Protein AF-A0A3S0EVR6-F1 (afdb_monomer)

Radius of gyration: 35.53 Å; Cα contacts (8 Å, |Δi|>4): 266; chains: 1; bounding box: 86×73×112 Å

Secondary structure (DSSP, 8-state):
-----HHHHHHHTT--TT--HHHHHHHHHHHHHHS-GGGGTT-HHHHHHHHHHHHHHHHHHHHHHHHHHH-TTPPPS---------------------------------------------------------------------PPP------TT-S---HHHHHHHHHHHHHSSSS---HHHHHHHHHHHHHHHHHHHHHHHHH-TTS-S---HHHHHHHHHHHHHHHHHHHHHHHHHHHHHHHHT-----EESS-HHHHHHHHHHHHHHT--TTEEEEEEEETTEEEEEEEEEEEEETTEEEEEEEEEEEEEEEETTEEEEEEEEEE-S----HHHHHHHHHHHHHHHHHHHHHH-

Sequence (360 aa):
MANMDFEACYRALELPFGAGLKEVNERWRKLSRIHHPDRHARNPKNYQIALEKQKQLNNARDILKKWFETNPHATPPGSTSGSQQTQNKSANANTSNNNANKSQSNNTNSQTKQGTQSKQQSHASQNQRQTNSQAKSSTSSQGASAKPPNTGWFTASELKLTPMQDLVEKIDKHCCSGTDPSFLGMILAFAAIFGPLFVISGTLGSVFPELPGHYPDWLMMTMLGASGWCTCYIFRWFFAEAELIKLQQKEMYFRSGRSLGDTVDLAKSIIEKHTVPNGSWRFVAAGGATEATLHFEEEVFPEVKRSRCLKIRFEARPGAYAVVFAMEVKATSPINSFSCKRVAEKVVTDLKKELQEIAA

Solvent-accessible surface area (backbone atoms only — not comparable to full-atom values): 22640 Å² total; per-residue (Å²): 127,83,83,74,62,59,63,60,28,27,55,70,54,75,45,65,81,73,66,50,75,69,54,53,52,52,41,46,54,56,51,45,68,71,33,36,39,79,85,25,68,91,39,70,70,56,21,53,54,19,46,55,49,41,51,53,46,51,51,29,48,52,55,52,51,54,49,45,72,77,34,82,81,61,74,68,92,76,73,89,66,83,75,79,79,76,85,75,87,80,84,90,78,90,85,81,90,79,91,75,92,82,88,84,77,90,89,87,86,82,88,81,91,79,89,84,90,83,87,89,86,91,83,91,83,91,81,87,80,89,83,87,78,88,78,89,82,91,80,88,81,83,89,82,93,78,88,82,81,92,73,93,67,89,70,85,84,74,67,81,67,52,75,65,55,55,49,49,52,52,51,52,58,53,66,68,64,80,51,79,77,49,71,64,56,54,52,50,53,46,45,65,67,47,40,60,55,53,48,50,56,52,49,52,58,66,74,47,74,80,60,72,97,66,76,51,71,64,55,58,52,45,52,54,49,48,46,52,53,48,49,51,50,50,49,54,48,53,52,46,44,56,59,42,52,60,50,43,69,46,70,45,78,45,58,33,90,64,55,72,65,60,52,51,52,52,47,47,54,54,48,58,75,62,54,51,96,60,44,47,78,44,77,46,80,55,95,77,25,42,32,39,36,37,42,29,60,45,72,83,43,104,85,41,74,42,79,42,45,44,33,41,36,40,35,63,46,95,49,101,83,29,44,34,40,42,39,42,44,47,62,85,46,92,63,80,46,69,61,60,52,52,46,51,52,49,45,52,51,52,51,50,50,55,52,48,66,66,51,107

Structure (mmCIF, N/CA/C/O backbone):
data_AF-A0A3S0EVR6-F1
#
_entry.id   AF-A0A3S0EVR6-F1
#
loop_
_atom_site.group_PDB
_atom_site.id
_atom_site.type_symbol
_atom_site.label_atom_id
_atom_site.label_alt_id
_atom_site.label_comp_id
_atom_site.label_asym_id
_atom_site.label_entity_id
_atom_site.label_seq_id
_atom_site.pdbx_PDB_ins_code
_atom_site.Cartn_x
_atom_site.Cartn_y
_atom_site.Cartn_z
_atom_site.occupancy
_atom_site.B_iso_or_equiv
_atom_site.auth_seq_id
_atom_site.auth_comp_id
_atom_site.auth_asym_id
_atom_site.auth_atom_id
_atom_site.pdbx_PDB_model_num
ATOM 1 N N . MET A 1 1 ? 24.752 11.633 -32.355 1.00 48.38 1 MET A N 1
ATOM 2 C CA . MET A 1 1 ? 23.822 11.063 -31.355 1.00 48.38 1 MET A CA 1
ATOM 3 C C . MET A 1 1 ? 22.818 10.239 -32.133 1.00 48.38 1 MET A C 1
ATOM 5 O O . MET A 1 1 ? 22.284 10.774 -33.093 1.00 48.38 1 MET A O 1
ATOM 9 N N . ALA A 1 2 ? 22.650 8.947 -31.833 1.00 54.88 2 ALA A N 1
ATOM 10 C CA . ALA A 1 2 ? 21.637 8.138 -32.513 1.00 54.88 2 ALA A CA 1
ATOM 11 C C . ALA A 1 2 ? 20.284 8.847 -32.373 1.00 54.88 2 ALA A C 1
ATOM 13 O O . ALA A 1 2 ? 19.939 9.245 -31.259 1.00 54.88 2 ALA A O 1
ATOM 14 N N . ASN A 1 3 ? 19.577 9.066 -33.485 1.00 68.38 3 ASN A N 1
ATOM 15 C CA . ASN A 1 3 ? 18.237 9.644 -33.468 1.00 68.38 3 ASN A CA 1
ATOM 16 C C . ASN A 1 3 ? 17.351 8.720 -32.631 1.00 68.38 3 ASN A C 1
ATOM 18 O O . ASN A 1 3 ? 16.943 7.656 -33.090 1.00 68.38 3 ASN A O 1
ATOM 22 N N . MET A 1 4 ? 17.143 9.086 -31.367 1.00 82.31 4 MET A N 1
ATOM 23 C CA . MET A 1 4 ? 16.236 8.370 -30.487 1.00 82.31 4 MET A CA 1
ATOM 24 C C . MET A 1 4 ? 14.830 8.594 -31.022 1.00 82.31 4 MET A C 1
ATOM 26 O O . MET A 1 4 ? 14.363 9.730 -31.098 1.00 82.31 4 MET A O 1
ATOM 30 N N . ASP A 1 5 ? 14.175 7.510 -31.419 1.00 91.44 5 ASP A N 1
ATOM 31 C CA . ASP A 1 5 ? 12.803 7.555 -31.898 1.00 91.44 5 ASP A CA 1
ATOM 32 C C . ASP A 1 5 ? 11.852 7.720 -30.701 1.00 91.44 5 ASP A C 1
ATOM 34 O O . ASP A 1 5 ? 11.404 6.758 -30.065 1.00 91.44 5 ASP A O 1
ATOM 38 N N . PHE A 1 6 ? 11.600 8.978 -30.338 1.00 93.88 6 PHE A N 1
ATOM 39 C CA . PHE A 1 6 ? 10.677 9.328 -29.262 1.00 93.88 6 PHE A CA 1
ATOM 40 C C . PHE A 1 6 ? 9.243 8.911 -29.591 1.00 93.88 6 PHE A C 1
ATOM 42 O O . PHE A 1 6 ? 8.496 8.545 -28.683 1.00 93.88 6 PHE A O 1
ATOM 49 N N . GLU A 1 7 ? 8.860 8.914 -30.869 1.00 94.00 7 GLU A N 1
ATOM 50 C CA . GLU A 1 7 ? 7.525 8.505 -31.295 1.00 94.00 7 GLU A CA 1
ATOM 51 C C . GLU A 1 7 ? 7.300 7.016 -31.023 1.00 94.00 7 GLU A C 1
ATOM 53 O O . GLU A 1 7 ? 6.279 6.641 -30.439 1.00 94.00 7 GLU A O 1
ATOM 58 N N . ALA A 1 8 ? 8.291 6.172 -31.328 1.00 95.88 8 ALA A N 1
ATOM 59 C CA . ALA A 1 8 ? 8.256 4.759 -30.966 1.00 95.88 8 ALA A CA 1
ATOM 60 C C . ALA A 1 8 ? 8.141 4.547 -29.446 1.00 95.88 8 ALA A C 1
ATOM 62 O O . ALA A 1 8 ? 7.412 3.654 -29.008 1.00 95.88 8 ALA A O 1
ATOM 63 N N . CYS A 1 9 ? 8.793 5.383 -28.629 1.00 97.00 9 CYS A N 1
ATOM 64 C CA . CYS A 1 9 ? 8.701 5.303 -27.167 1.00 97.00 9 CYS A CA 1
ATOM 65 C C . CYS A 1 9 ? 7.292 5.648 -26.650 1.00 97.00 9 CYS A C 1
ATOM 67 O O . CYS A 1 9 ? 6.746 4.912 -25.826 1.00 97.00 9 CYS A O 1
ATOM 69 N N . TYR A 1 10 ? 6.677 6.727 -27.152 1.00 97.12 10 TYR A N 1
ATOM 70 C CA . TYR A 1 10 ? 5.295 7.087 -26.801 1.00 97.12 10 TYR A CA 1
ATOM 71 C C . TYR A 1 10 ? 4.295 6.027 -27.280 1.00 97.12 10 TYR A C 1
ATOM 73 O O . TYR A 1 10 ? 3.402 5.636 -26.525 1.00 97.12 10 TYR A O 1
ATOM 81 N N . ARG A 1 11 ? 4.496 5.482 -28.487 1.00 97.31 11 ARG A N 1
ATOM 82 C CA . ARG A 1 11 ? 3.667 4.406 -29.047 1.00 97.31 11 ARG A CA 1
ATOM 83 C C . ARG A 1 11 ? 3.764 3.119 -28.227 1.00 97.31 11 ARG A C 1
ATOM 85 O O . ARG A 1 11 ? 2.740 2.498 -27.960 1.00 97.31 11 ARG A O 1
ATOM 92 N N . ALA A 1 12 ? 4.963 2.743 -27.776 1.00 97.69 12 ALA A N 1
ATOM 93 C CA . ALA A 1 12 ? 5.169 1.575 -26.915 1.00 97.69 12 ALA A CA 1
ATOM 94 C C . ALA A 1 12 ? 4.455 1.702 -25.558 1.00 97.69 12 ALA A C 1
ATOM 96 O O . ALA A 1 12 ? 4.033 0.696 -24.989 1.00 97.69 12 ALA A O 1
ATOM 97 N N . LEU A 1 13 ? 4.304 2.929 -25.051 1.00 97.94 13 LEU A N 1
ATOM 98 C CA . LEU A 1 13 ? 3.559 3.228 -23.829 1.00 97.94 13 LEU A CA 1
ATOM 99 C C . LEU A 1 13 ? 2.068 3.493 -24.070 1.00 97.94 13 LEU A C 1
ATOM 101 O O . LEU A 1 13 ? 1.363 3.780 -23.108 1.00 97.94 13 LEU A O 1
ATOM 105 N N . GLU A 1 14 ? 1.570 3.391 -25.304 1.00 97.69 14 GLU A N 1
ATOM 106 C CA . GLU A 1 14 ? 0.177 3.705 -25.654 1.00 97.69 14 GLU A CA 1
ATOM 107 C C . GLU A 1 14 ? -0.236 5.114 -25.184 1.00 97.69 14 GLU A C 1
ATOM 109 O O . GLU A 1 14 ? -1.294 5.298 -24.570 1.00 97.69 14 GLU A O 1
ATOM 114 N N . LEU A 1 15 ? 0.637 6.099 -25.420 1.00 97.50 15 LEU A N 1
ATOM 115 C CA . LEU A 1 15 ? 0.411 7.512 -25.118 1.00 97.50 15 LEU A CA 1
ATOM 116 C C . LEU A 1 15 ? 0.456 8.361 -26.394 1.00 97.50 15 LEU A C 1
ATOM 118 O O . LEU A 1 15 ? 1.216 8.040 -27.312 1.00 97.50 15 LEU A O 1
ATOM 122 N N . PRO A 1 16 ? -0.314 9.464 -26.453 1.00 95.69 16 PRO A N 1
ATOM 123 C CA . PRO A 1 16 ? -0.138 10.452 -27.505 1.00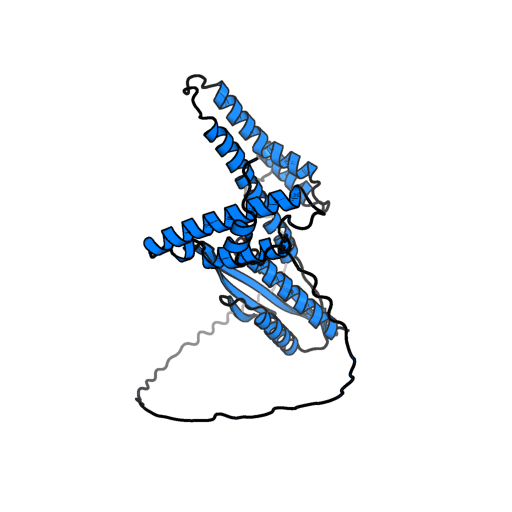 95.69 16 PRO A CA 1
ATOM 124 C C . PRO A 1 16 ? 1.256 11.083 -27.406 1.00 95.69 16 PRO A C 1
ATOM 126 O O . PRO A 1 16 ? 1.799 11.268 -26.310 1.00 95.69 16 PRO A O 1
ATOM 129 N N . PHE A 1 17 ? 1.833 11.430 -28.557 1.00 94.19 17 PHE A N 1
ATOM 130 C CA . PHE A 1 17 ? 3.087 12.173 -28.589 1.00 94.19 17 PHE A CA 1
ATOM 131 C C . PHE A 1 17 ? 2.913 13.507 -27.852 1.00 94.19 17 PHE A C 1
ATOM 133 O O . PHE A 1 17 ? 1.923 14.207 -28.059 1.00 94.19 17 PHE A O 1
ATOM 140 N N . GLY A 1 18 ? 3.866 13.857 -26.989 1.00 92.00 18 GLY A N 1
ATOM 141 C CA . GLY A 1 18 ? 3.788 15.079 -26.183 1.00 92.00 18 GLY A CA 1
ATOM 142 C C . GLY A 1 18 ? 3.260 14.887 -24.757 1.00 92.00 18 GLY A C 1
ATOM 143 O O . GLY A 1 18 ? 3.254 15.852 -23.997 1.00 92.00 18 GLY A O 1
ATOM 144 N N . ALA A 1 19 ? 2.840 13.673 -24.376 1.00 95.62 19 ALA A N 1
ATOM 145 C CA . ALA A 1 19 ? 2.375 13.376 -23.020 1.00 95.62 19 ALA A CA 1
ATOM 146 C C . ALA A 1 19 ? 3.432 13.718 -21.951 1.00 95.62 19 ALA A C 1
ATOM 148 O O . ALA A 1 19 ? 4.632 13.498 -22.133 1.00 95.62 19 ALA A O 1
ATOM 149 N N . GLY A 1 20 ? 2.990 14.242 -20.806 1.00 95.19 20 GLY A N 1
ATOM 150 C CA . GLY A 1 20 ? 3.898 14.699 -19.750 1.00 95.19 20 GLY A CA 1
ATOM 151 C C . GLY A 1 20 ? 4.590 13.547 -19.006 1.00 95.19 20 GLY A C 1
ATOM 152 O O . GLY A 1 20 ? 4.063 12.437 -18.916 1.00 95.19 20 GLY A O 1
ATOM 153 N N . LEU A 1 21 ? 5.733 13.809 -18.355 1.00 95.88 21 LEU A N 1
ATOM 154 C CA . LEU A 1 21 ? 6.479 12.791 -17.586 1.00 95.88 21 LEU A CA 1
ATOM 155 C C . LEU A 1 21 ? 5.622 12.080 -16.517 1.00 95.88 21 LEU A C 1
ATOM 157 O O . LEU A 1 21 ? 5.831 10.901 -16.207 1.00 95.88 21 LEU A O 1
ATOM 161 N N . LYS A 1 22 ? 4.645 12.784 -15.932 1.00 96.31 22 LYS A N 1
ATOM 162 C CA . LYS A 1 22 ? 3.699 12.202 -14.970 1.00 96.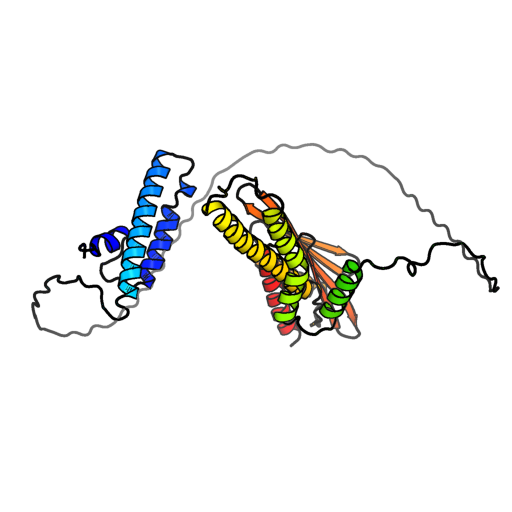31 22 LYS A CA 1
ATOM 163 C C . LYS A 1 22 ? 2.829 11.122 -15.625 1.00 96.31 22 LYS A C 1
ATOM 165 O O . LYS A 1 22 ? 2.703 10.034 -15.063 1.00 96.31 22 LYS A O 1
ATOM 170 N N . GLU A 1 23 ? 2.297 11.398 -16.812 1.00 97.12 23 GLU A N 1
ATOM 171 C CA . GLU A 1 23 ? 1.462 10.475 -17.592 1.00 97.12 23 GLU A CA 1
ATOM 172 C C . GLU A 1 23 ? 2.279 9.281 -18.088 1.00 97.12 23 GLU A C 1
ATOM 174 O O . GLU A 1 23 ? 1.847 8.139 -17.938 1.00 97.12 23 GLU A O 1
ATOM 179 N N . VAL A 1 24 ? 3.509 9.527 -18.559 1.00 97.44 24 VAL A N 1
ATOM 180 C CA . VAL A 1 24 ? 4.492 8.489 -18.917 1.00 97.44 24 VAL A CA 1
ATOM 181 C C . VAL A 1 24 ? 4.692 7.503 -17.763 1.00 97.44 24 VAL A C 1
ATOM 183 O O . VAL A 1 24 ? 4.556 6.291 -17.939 1.00 97.44 24 VAL A O 1
ATOM 186 N N . ASN A 1 25 ? 4.952 8.004 -16.550 1.00 97.62 25 ASN A N 1
ATOM 187 C CA . ASN A 1 25 ? 5.144 7.152 -15.374 1.00 97.62 25 ASN A CA 1
ATOM 188 C C . ASN A 1 25 ? 3.867 6.410 -14.960 1.00 97.62 25 ASN A C 1
ATOM 190 O O . ASN A 1 25 ? 3.935 5.246 -14.561 1.00 97.62 25 ASN A O 1
ATOM 194 N N . GLU A 1 26 ? 2.705 7.061 -15.017 1.00 98.25 26 GLU A N 1
ATOM 195 C CA . GLU A 1 26 ? 1.436 6.421 -14.676 1.00 98.25 26 GLU A CA 1
ATOM 196 C C . GLU A 1 26 ? 1.105 5.285 -15.648 1.00 98.25 26 GLU A C 1
ATOM 198 O O . GLU A 1 26 ? 0.752 4.178 -15.224 1.00 98.25 26 GLU A O 1
ATOM 203 N N . ARG A 1 27 ? 1.271 5.531 -16.948 1.00 98.25 27 ARG A N 1
ATOM 204 C CA . ARG A 1 27 ? 0.969 4.555 -17.988 1.00 98.25 27 ARG A CA 1
ATOM 205 C C . ARG A 1 27 ? 1.934 3.380 -17.967 1.00 98.25 27 ARG A C 1
ATOM 207 O O . ARG A 1 27 ? 1.479 2.238 -18.008 1.00 98.25 27 ARG A O 1
ATOM 214 N N . TRP A 1 28 ? 3.228 3.639 -17.769 1.00 98.56 28 TRP A N 1
ATOM 215 C CA . TRP A 1 28 ? 4.224 2.591 -17.549 1.00 98.56 28 TRP A CA 1
ATOM 216 C C . TRP A 1 28 ? 3.871 1.696 -16.352 1.00 98.56 28 TRP A C 1
ATOM 218 O O . TRP A 1 28 ? 3.934 0.473 -16.475 1.00 98.56 28 TRP A O 1
ATOM 228 N N . ARG A 1 29 ? 3.434 2.261 -15.211 1.00 98.44 29 ARG A N 1
ATOM 229 C CA . ARG A 1 29 ? 3.004 1.458 -14.045 1.00 98.44 29 ARG A CA 1
ATOM 230 C C . ARG A 1 29 ? 1.799 0.576 -14.372 1.00 98.44 29 ARG A C 1
ATOM 232 O O . ARG A 1 29 ? 1.764 -0.580 -13.952 1.00 98.44 29 ARG A O 1
ATOM 239 N N . LYS A 1 30 ? 0.813 1.109 -15.105 1.00 98.19 30 LYS A N 1
ATOM 240 C CA . LYS A 1 30 ? -0.379 0.354 -15.531 1.00 98.19 30 LYS A CA 1
ATOM 241 C C . LYS A 1 30 ? 0.007 -0.805 -16.455 1.00 98.19 30 LYS A C 1
ATOM 243 O O . LYS A 1 30 ? -0.367 -1.939 -16.171 1.00 98.19 30 LYS A O 1
ATOM 248 N N . LEU A 1 31 ? 0.794 -0.538 -17.500 1.00 97.94 31 LEU A N 1
ATOM 249 C CA . LEU A 1 31 ? 1.229 -1.554 -18.466 1.00 97.94 31 LEU A CA 1
ATOM 250 C C . LEU A 1 31 ? 2.159 -2.598 -17.835 1.00 97.94 31 LEU A C 1
ATOM 252 O O . LEU A 1 31 ? 1.976 -3.788 -18.073 1.00 97.94 31 LEU A O 1
ATOM 256 N N . SER A 1 32 ? 3.073 -2.189 -16.950 1.00 98.19 32 SER A N 1
ATOM 257 C CA . SER A 1 32 ? 3.969 -3.121 -16.248 1.00 98.19 32 SER A CA 1
ATOM 258 C C . SER A 1 32 ? 3.214 -4.094 -15.343 1.00 98.19 32 SER A C 1
ATOM 260 O O . SER A 1 32 ? 3.591 -5.251 -15.225 1.00 98.19 32 SER A O 1
ATOM 262 N N . ARG A 1 33 ? 2.103 -3.669 -14.723 1.00 97.94 33 ARG A N 1
ATOM 263 C CA . ARG A 1 33 ? 1.249 -4.576 -13.934 1.00 97.94 33 ARG A CA 1
ATOM 264 C C . ARG A 1 33 ? 0.535 -5.612 -14.813 1.00 97.94 33 ARG A C 1
ATOM 266 O O . ARG A 1 33 ? 0.226 -6.710 -14.349 1.00 97.94 33 ARG A O 1
ATOM 273 N N . ILE A 1 34 ? 0.234 -5.262 -16.062 1.00 97.19 34 ILE A N 1
ATOM 274 C CA . ILE A 1 34 ? -0.417 -6.161 -17.022 1.00 97.19 34 ILE A CA 1
ATOM 275 C C . ILE A 1 34 ? 0.599 -7.166 -17.567 1.00 97.19 34 ILE A C 1
ATOM 277 O O . ILE A 1 34 ? 0.334 -8.361 -17.513 1.00 97.19 34 ILE A O 1
ATOM 281 N N . HIS A 1 35 ? 1.764 -6.689 -18.006 1.00 97.38 35 HIS A N 1
ATOM 282 C CA . HIS A 1 35 ? 2.803 -7.487 -18.664 1.00 97.38 35 HIS A CA 1
ATOM 283 C C . HIS A 1 35 ? 3.897 -8.004 -17.718 1.00 97.38 35 HIS A C 1
ATOM 285 O O . HIS A 1 35 ? 4.983 -8.358 -18.170 1.00 97.38 35 HIS A O 1
ATOM 291 N N . HIS A 1 36 ? 3.640 -8.066 -16.410 1.00 97.50 36 HIS A N 1
ATOM 292 C CA . HIS A 1 36 ? 4.637 -8.560 -15.465 1.00 97.50 36 HIS A CA 1
ATOM 293 C C . HIS A 1 36 ? 4.914 -10.057 -15.715 1.00 97.50 36 HIS A C 1
ATOM 295 O O . HIS A 1 36 ? 3.961 -10.843 -15.716 1.00 97.50 36 HIS A O 1
ATOM 301 N N . PRO A 1 37 ? 6.182 -10.488 -15.868 1.00 97.56 37 PRO A N 1
ATOM 302 C CA . PRO A 1 37 ? 6.514 -11.876 -16.212 1.00 97.56 37 PRO A CA 1
ATOM 303 C C . PRO A 1 37 ? 5.991 -12.885 -15.180 1.00 97.56 37 PRO A C 1
ATOM 305 O O . PRO A 1 37 ? 5.528 -13.963 -15.546 1.00 97.56 37 PRO A O 1
ATOM 308 N N . ASP A 1 38 ? 5.961 -12.498 -13.902 1.00 97.81 38 ASP A N 1
ATOM 309 C CA . ASP A 1 38 ? 5.435 -13.318 -12.800 1.00 97.81 38 ASP A CA 1
ATOM 310 C C . ASP A 1 38 ? 3.974 -13.759 -13.013 1.00 97.81 38 ASP A C 1
ATOM 312 O O . ASP A 1 38 ? 3.602 -14.897 -12.735 1.00 97.81 38 ASP A O 1
ATOM 316 N N . ARG A 1 39 ? 3.142 -12.908 -13.633 1.00 96.88 39 ARG A N 1
ATOM 317 C CA . ARG A 1 39 ? 1.736 -13.246 -13.921 1.00 96.88 39 ARG A CA 1
ATOM 318 C C . ARG A 1 39 ? 1.587 -14.336 -14.981 1.00 96.88 39 ARG A C 1
ATOM 320 O O . ARG A 1 39 ? 0.508 -14.911 -15.119 1.00 96.88 39 ARG A O 1
ATOM 327 N N . HIS A 1 40 ? 2.650 -14.616 -15.729 1.00 96.44 40 HIS A N 1
ATOM 328 C CA . HIS A 1 40 ? 2.670 -15.573 -16.828 1.00 96.44 40 HIS A CA 1
ATOM 329 C C . HIS A 1 40 ? 3.605 -16.762 -16.570 1.00 96.44 40 HIS A C 1
ATOM 331 O O . HIS A 1 40 ? 3.816 -17.557 -17.481 1.00 96.44 40 HIS A O 1
ATOM 337 N N . ALA A 1 41 ? 4.098 -16.947 -15.338 1.00 95.81 41 ALA A N 1
ATOM 338 C CA . ALA A 1 41 ? 5.054 -18.002 -14.981 1.00 95.81 41 ALA A CA 1
ATOM 339 C C . ALA A 1 41 ? 4.590 -19.430 -15.343 1.00 95.81 41 ALA A C 1
ATOM 341 O O . ALA A 1 41 ? 5.407 -20.294 -15.639 1.00 95.81 41 ALA A O 1
ATOM 342 N N . ARG A 1 42 ? 3.273 -19.682 -15.374 1.00 97.38 42 ARG A N 1
ATOM 343 C CA . ARG A 1 42 ? 2.703 -21.001 -15.708 1.00 97.38 42 ARG A CA 1
ATOM 344 C C . ARG A 1 42 ? 2.739 -21.349 -17.200 1.00 97.38 42 ARG A C 1
ATOM 346 O O . ARG A 1 42 ? 2.582 -22.517 -17.536 1.00 97.38 42 ARG A O 1
ATOM 353 N N . ASN A 1 43 ? 2.879 -20.367 -18.096 1.00 97.56 43 ASN A N 1
ATOM 354 C CA . ASN A 1 43 ? 2.877 -20.604 -19.540 1.00 97.56 43 ASN A CA 1
ATOM 355 C C . ASN A 1 43 ? 4.150 -20.015 -20.176 1.00 97.56 43 ASN A C 1
ATOM 357 O O . ASN A 1 43 ? 4.237 -18.793 -20.319 1.00 97.56 43 ASN A O 1
ATOM 361 N N . PRO A 1 44 ? 5.106 -20.856 -20.616 1.00 96.69 44 PRO A N 1
ATOM 362 C CA . PRO A 1 44 ? 6.421 -20.398 -21.065 1.00 96.69 44 PRO A CA 1
ATOM 363 C C . PRO A 1 44 ? 6.355 -19.478 -22.291 1.00 96.69 44 PRO A C 1
ATOM 365 O O . PRO A 1 44 ? 7.134 -18.534 -22.394 1.00 96.69 44 PRO A O 1
ATOM 368 N N . LYS A 1 45 ? 5.383 -19.679 -23.194 1.00 97.69 45 LYS A N 1
ATOM 369 C CA . LYS A 1 45 ? 5.206 -18.802 -24.365 1.00 97.69 45 LYS A CA 1
ATOM 370 C C . LYS A 1 45 ? 4.765 -17.399 -23.949 1.00 97.69 45 LYS A C 1
ATOM 372 O O . LYS A 1 45 ? 5.325 -16.408 -24.408 1.00 97.69 45 LYS A O 1
ATOM 377 N N . ASN A 1 46 ? 3.791 -17.312 -23.043 1.00 97.19 46 ASN A N 1
ATOM 378 C CA . ASN A 1 46 ? 3.294 -16.026 -22.550 1.00 97.19 46 ASN A CA 1
ATOM 379 C C . ASN A 1 46 ? 4.326 -15.322 -21.666 1.00 97.19 46 ASN A C 1
ATOM 381 O O . ASN A 1 46 ? 4.410 -14.098 -21.696 1.00 97.19 46 ASN A O 1
ATOM 385 N N . TYR A 1 47 ? 5.125 -16.084 -20.917 1.00 97.88 47 TYR A N 1
ATOM 386 C CA . TYR A 1 47 ? 6.241 -15.557 -20.140 1.00 97.88 47 TYR A CA 1
ATOM 387 C C . TYR A 1 47 ? 7.258 -14.835 -21.032 1.00 97.88 47 TYR A C 1
ATOM 389 O O . TYR A 1 47 ? 7.609 -13.693 -20.744 1.00 97.88 47 TYR A O 1
ATOM 397 N N . GLN A 1 48 ? 7.668 -15.453 -22.147 1.00 97.88 48 GLN A N 1
ATOM 398 C CA . GLN A 1 48 ? 8.608 -14.849 -23.098 1.00 97.88 48 GLN A CA 1
ATOM 399 C C . GLN A 1 48 ? 8.065 -13.526 -23.666 1.00 97.88 48 GLN A C 1
ATOM 401 O O . GLN A 1 48 ? 8.760 -12.511 -23.663 1.00 97.88 48 GLN A O 1
ATOM 406 N N . ILE A 1 49 ? 6.791 -13.513 -24.075 1.00 97.50 49 ILE A N 1
ATOM 407 C CA . ILE A 1 49 ? 6.120 -12.315 -24.606 1.00 97.50 49 ILE A CA 1
ATOM 408 C C . ILE A 1 49 ? 6.047 -11.214 -23.540 1.00 97.50 49 ILE A C 1
ATOM 410 O O . ILE A 1 49 ? 6.318 -10.048 -23.827 1.00 97.50 49 ILE A O 1
ATOM 414 N N . ALA A 1 50 ? 5.693 -11.569 -22.303 1.00 97.88 50 ALA A N 1
ATOM 415 C CA . ALA A 1 50 ? 5.629 -10.633 -21.187 1.00 97.88 50 ALA A CA 1
ATOM 416 C C . ALA A 1 50 ? 7.007 -10.039 -20.865 1.00 97.88 50 ALA A C 1
ATOM 418 O O . ALA A 1 50 ? 7.124 -8.832 -20.664 1.00 97.88 50 ALA A O 1
ATOM 419 N N . LEU A 1 51 ? 8.060 -10.858 -20.894 1.00 98.00 51 LEU A N 1
ATOM 420 C CA . LEU A 1 51 ? 9.437 -10.426 -20.672 1.00 98.00 51 LEU A CA 1
ATOM 421 C C . LEU A 1 51 ? 9.895 -9.418 -21.737 1.00 98.00 51 LEU A C 1
ATOM 423 O O . LEU A 1 51 ? 10.418 -8.353 -21.400 1.00 98.00 51 LEU A O 1
ATOM 427 N N . GLU A 1 52 ? 9.663 -9.719 -23.016 1.00 98.06 52 GLU A N 1
ATOM 428 C CA . GLU A 1 52 ? 9.998 -8.816 -24.121 1.00 98.06 52 GLU A CA 1
ATOM 429 C C . GLU A 1 52 ? 9.219 -7.501 -24.035 1.00 98.06 52 GLU A C 1
ATOM 431 O O . GLU A 1 52 ? 9.805 -6.421 -24.163 1.00 98.06 52 GLU A O 1
ATOM 436 N N . LYS A 1 53 ? 7.916 -7.569 -23.737 1.00 97.94 53 LYS A N 1
ATOM 437 C CA . LYS A 1 53 ? 7.079 -6.381 -23.536 1.00 97.94 53 LYS A CA 1
ATOM 438 C C . LYS A 1 53 ? 7.551 -5.546 -22.352 1.00 97.94 53 LYS A C 1
ATOM 440 O O . LYS A 1 53 ? 7.702 -4.336 -22.493 1.00 97.94 53 LYS A O 1
ATOM 445 N N . GLN A 1 54 ? 7.858 -6.161 -21.213 1.00 98.06 54 GLN A N 1
ATOM 446 C CA . GLN A 1 54 ? 8.366 -5.446 -20.044 1.00 98.06 54 GLN A CA 1
ATOM 447 C C . GLN A 1 54 ? 9.703 -4.750 -20.343 1.00 98.06 54 GLN A C 1
ATOM 449 O O . GLN A 1 54 ? 9.907 -3.607 -19.930 1.00 98.06 54 GLN A O 1
ATOM 454 N N . LYS A 1 55 ? 10.593 -5.394 -21.114 1.00 98.06 55 LYS A N 1
ATOM 455 C CA . LYS A 1 55 ? 11.854 -4.792 -21.570 1.00 98.06 55 LYS A CA 1
ATOM 456 C C . LYS A 1 55 ? 11.612 -3.577 -22.472 1.00 98.06 55 LYS A C 1
ATOM 458 O O . LYS A 1 55 ? 12.253 -2.547 -22.269 1.00 98.06 55 LYS A O 1
ATOM 463 N N . GLN A 1 56 ? 10.675 -3.669 -23.420 1.00 97.81 56 GLN A N 1
ATOM 464 C CA . GLN A 1 56 ? 10.280 -2.544 -24.280 1.00 97.81 56 GLN A CA 1
ATOM 465 C C . GLN A 1 56 ? 9.719 -1.371 -23.458 1.00 97.81 56 GLN A C 1
ATOM 467 O O . GLN A 1 56 ? 10.138 -0.232 -23.658 1.00 97.81 56 GLN A O 1
ATOM 472 N N . LEU A 1 57 ? 8.833 -1.649 -22.495 1.00 98.12 57 LEU A N 1
ATOM 473 C CA . LEU A 1 57 ? 8.226 -0.636 -21.622 1.00 98.12 57 LEU A CA 1
ATOM 474 C C . LEU A 1 57 ? 9.261 0.081 -20.746 1.00 98.12 57 LEU A C 1
ATOM 476 O O . LEU A 1 57 ? 9.191 1.301 -20.591 1.00 98.12 57 LEU A O 1
ATOM 480 N N . ASN A 1 58 ? 10.217 -0.659 -20.176 1.00 97.88 58 ASN A N 1
ATOM 481 C CA . ASN A 1 58 ? 11.285 -0.078 -19.363 1.00 97.88 58 ASN A CA 1
ATOM 482 C C . ASN A 1 58 ? 12.201 0.815 -20.211 1.00 97.88 58 ASN A C 1
ATOM 484 O O . ASN A 1 58 ? 12.433 1.961 -19.840 1.00 97.88 58 ASN A O 1
ATOM 488 N N . ASN A 1 59 ? 12.629 0.336 -21.385 1.00 97.56 59 ASN A N 1
ATOM 489 C CA . ASN A 1 59 ? 13.478 1.112 -22.291 1.00 97.56 59 ASN A CA 1
ATOM 490 C C . ASN A 1 59 ? 12.797 2.423 -22.734 1.00 97.56 59 ASN A C 1
ATOM 492 O O . ASN A 1 59 ? 13.379 3.499 -22.612 1.00 97.56 59 ASN A O 1
ATOM 496 N N . ALA A 1 60 ? 11.527 2.357 -23.153 1.00 97.56 60 ALA A N 1
ATOM 497 C CA . ALA A 1 60 ? 10.759 3.540 -23.543 1.00 97.56 60 ALA A CA 1
ATOM 498 C C . ALA A 1 60 ? 10.652 4.572 -22.405 1.00 97.56 60 ALA A C 1
ATOM 500 O O . ALA A 1 60 ? 10.845 5.769 -22.626 1.00 97.56 60 ALA A O 1
ATOM 501 N N . ARG A 1 61 ? 10.389 4.118 -21.171 1.00 98.00 61 ARG A N 1
ATOM 502 C CA . ARG A 1 61 ? 10.336 4.997 -19.995 1.00 98.00 61 ARG A CA 1
ATOM 503 C C . ARG A 1 61 ? 11.685 5.649 -19.706 1.00 98.00 61 ARG A C 1
ATOM 505 O O . ARG A 1 61 ? 11.708 6.843 -19.416 1.00 98.00 61 ARG A O 1
ATOM 512 N N . ASP A 1 62 ? 12.774 4.891 -19.754 1.00 97.38 62 ASP A N 1
ATOM 513 C CA . ASP A 1 62 ? 14.104 5.392 -19.402 1.00 97.38 62 ASP A CA 1
ATOM 514 C C . ASP A 1 62 ? 14.600 6.431 -20.417 1.00 97.38 62 ASP A C 1
ATOM 516 O O . ASP A 1 62 ? 15.119 7.476 -20.018 1.00 97.38 62 ASP A O 1
ATOM 520 N N . ILE A 1 63 ? 14.349 6.208 -21.715 1.00 96.00 63 ILE A N 1
ATOM 521 C CA . ILE A 1 63 ? 14.632 7.184 -22.781 1.00 96.00 63 ILE A CA 1
ATOM 522 C C . ILE A 1 63 ? 13.859 8.486 -22.542 1.00 96.00 63 ILE A C 1
ATOM 524 O O . ILE A 1 63 ? 14.456 9.565 -22.523 1.00 96.00 63 ILE A O 1
ATOM 528 N N . LEU A 1 64 ? 12.543 8.396 -22.316 1.00 95.81 64 LEU A N 1
ATOM 529 C CA . LEU A 1 64 ? 11.707 9.578 -22.087 1.00 95.81 64 LEU A CA 1
ATOM 530 C C . LEU A 1 64 ? 12.114 10.312 -20.805 1.00 95.81 64 LEU A C 1
ATOM 532 O O . LEU A 1 64 ? 12.256 11.531 -20.816 1.00 95.81 64 LEU A O 1
ATOM 536 N N . LYS A 1 65 ? 12.368 9.584 -19.712 1.00 96.50 65 LYS A N 1
ATOM 537 C CA . LYS A 1 65 ? 12.811 10.159 -18.435 1.00 96.50 65 LYS A CA 1
ATOM 538 C C . LYS A 1 65 ? 14.117 10.935 -18.594 1.00 96.50 65 LYS A C 1
ATOM 540 O O . LYS A 1 65 ? 14.177 12.085 -18.170 1.00 96.50 65 LYS A O 1
ATOM 545 N N . LYS A 1 66 ? 15.117 10.353 -19.263 1.00 95.62 66 LYS A N 1
ATOM 546 C CA . LYS A 1 66 ? 16.400 11.016 -19.539 1.00 95.62 66 LYS A CA 1
ATOM 547 C C . LYS A 1 66 ? 16.223 12.281 -20.385 1.00 95.62 66 LYS A C 1
ATOM 549 O O . LYS A 1 66 ? 16.900 13.284 -20.155 1.00 95.62 66 LYS A O 1
ATOM 554 N N . TRP A 1 67 ? 15.301 12.256 -21.347 1.00 94.56 67 TRP A N 1
ATOM 555 C CA . TRP A 1 67 ? 14.988 13.426 -22.165 1.00 94.56 67 TRP A CA 1
ATOM 556 C C . TRP A 1 67 ? 14.361 14.564 -21.341 1.00 94.56 67 TRP A C 1
ATOM 558 O O . TRP A 1 67 ? 14.822 15.700 -21.456 1.00 94.56 67 TRP A O 1
ATOM 568 N N . PHE A 1 68 ? 13.395 14.260 -20.464 1.00 95.00 68 PHE A N 1
ATOM 569 C CA . PHE A 1 68 ? 12.792 15.242 -19.549 1.00 95.00 68 PHE A CA 1
ATOM 570 C C . PHE A 1 68 ? 13.795 15.789 -18.522 1.00 95.00 68 PHE A C 1
ATOM 572 O O . PHE A 1 68 ? 13.727 16.962 -18.172 1.00 95.00 68 PHE A O 1
ATOM 579 N N . GLU A 1 69 ? 14.740 14.969 -18.055 1.00 95.00 69 GLU A N 1
ATOM 580 C CA . GLU A 1 69 ? 15.820 15.415 -17.159 1.00 95.00 69 GLU A CA 1
ATOM 581 C C . GLU A 1 69 ? 16.793 16.369 -17.863 1.00 95.00 69 GLU A C 1
ATOM 583 O O . GLU A 1 69 ? 17.252 17.337 -17.264 1.00 95.00 69 GLU A O 1
ATOM 588 N N . THR A 1 70 ? 17.075 16.125 -19.145 1.00 95.06 70 THR A N 1
ATOM 589 C CA . THR A 1 70 ? 17.935 16.999 -19.958 1.00 95.06 70 THR A CA 1
ATOM 590 C C . THR A 1 70 ? 17.212 18.290 -20.363 1.00 95.06 70 THR A C 1
ATOM 592 O O . THR A 1 70 ? 17.853 19.319 -20.550 1.00 95.06 70 THR A O 1
ATOM 595 N N . ASN A 1 71 ? 15.881 18.255 -20.489 1.00 92.94 71 ASN A N 1
ATOM 596 C CA . ASN A 1 71 ? 15.073 19.363 -20.997 1.00 92.94 71 ASN A CA 1
ATOM 597 C C . ASN A 1 71 ? 13.844 19.639 -20.104 1.00 92.94 71 ASN A C 1
ATOM 599 O O . ASN A 1 71 ? 12.711 19.422 -20.536 1.00 92.94 71 ASN A O 1
ATOM 603 N N . PRO A 1 72 ? 14.025 20.153 -18.875 1.00 88.88 72 PRO A N 1
ATOM 604 C CA . PRO A 1 72 ? 12.933 20.322 -17.909 1.00 88.88 72 PRO A CA 1
ATOM 605 C C . PRO A 1 72 ? 11.829 21.294 -18.360 1.00 88.88 72 PRO A C 1
ATOM 607 O O . PRO A 1 72 ? 10.712 21.231 -17.849 1.00 88.88 72 PRO A O 1
ATOM 610 N N . HIS A 1 73 ? 12.126 22.181 -19.317 1.00 86.31 73 HIS A N 1
ATOM 611 C CA . HIS A 1 73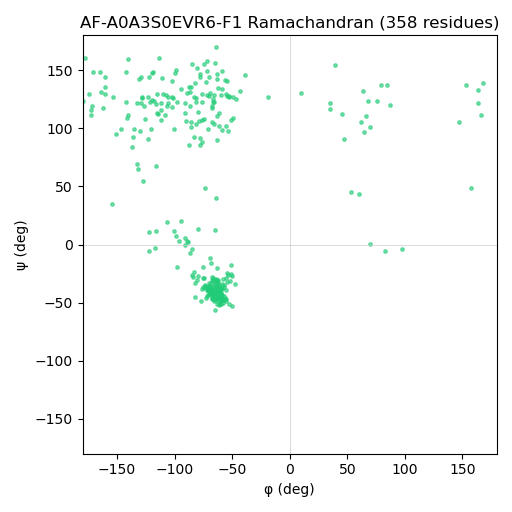 ? 11.195 23.192 -19.832 1.00 86.31 73 HIS A CA 1
ATOM 612 C C . HIS A 1 73 ? 10.847 23.033 -21.315 1.00 86.31 73 HIS A C 1
ATOM 614 O O . HIS A 1 73 ? 10.047 23.813 -21.828 1.00 86.31 73 HIS A O 1
ATOM 620 N N . ALA A 1 74 ? 11.432 22.061 -22.020 1.00 81.25 74 ALA A N 1
ATOM 621 C CA . ALA A 1 74 ? 11.105 21.875 -23.426 1.00 81.25 74 ALA A CA 1
ATOM 622 C C . ALA A 1 74 ? 9.817 21.065 -23.561 1.00 81.25 74 ALA A C 1
ATOM 624 O O . ALA A 1 74 ? 9.609 20.067 -22.870 1.00 81.25 74 ALA A O 1
ATOM 625 N N . THR A 1 75 ? 8.965 21.466 -24.496 1.00 76.06 75 THR A N 1
ATOM 626 C CA . THR A 1 75 ? 7.966 20.567 -25.064 1.00 76.06 75 THR A CA 1
ATOM 627 C C . THR A 1 75 ? 8.669 19.525 -25.946 1.00 76.06 75 THR A C 1
ATOM 629 O O . THR A 1 75 ? 9.678 19.847 -26.581 1.00 76.06 75 THR A O 1
ATOM 632 N N . PRO A 1 76 ? 8.194 18.264 -25.981 1.00 71.12 76 PRO A N 1
ATOM 633 C CA . PRO A 1 76 ? 8.822 17.207 -26.771 1.00 71.12 76 PRO A CA 1
ATOM 634 C C . PRO A 1 76 ? 9.010 17.614 -28.240 1.00 71.12 76 PRO A C 1
ATOM 636 O O . PRO A 1 76 ? 8.042 18.046 -28.870 1.00 71.12 76 PRO A O 1
ATOM 639 N N . PRO A 1 77 ? 10.228 17.494 -28.804 1.00 64.56 77 PRO A N 1
ATOM 640 C CA . PRO A 1 77 ? 10.495 17.856 -30.187 1.00 64.56 77 PRO A CA 1
ATOM 641 C C . PRO A 1 77 ? 9.829 16.823 -31.097 1.00 64.56 77 PRO A C 1
ATOM 643 O O . PRO A 1 77 ? 10.346 15.724 -31.267 1.00 64.56 77 PRO A O 1
ATOM 646 N N . GLY A 1 78 ? 8.654 17.138 -31.643 1.00 62.22 78 GLY A N 1
ATOM 647 C CA . GLY A 1 78 ? 8.001 16.231 -32.591 1.00 62.22 78 GLY A CA 1
ATOM 648 C C . GLY A 1 78 ? 6.497 16.393 -32.753 1.00 62.22 78 GLY A C 1
ATOM 649 O O . GLY A 1 78 ? 5.767 15.413 -32.762 1.00 62.22 78 GLY A O 1
ATOM 650 N N . SER A 1 79 ? 6.006 17.613 -32.942 1.00 50.31 79 SER A N 1
ATOM 651 C CA . SER A 1 79 ? 4.753 17.788 -33.682 1.00 50.31 79 SER A CA 1
ATOM 652 C C . SER A 1 79 ? 4.939 18.802 -34.800 1.00 50.31 79 SER A C 1
ATOM 654 O O . SER A 1 79 ? 4.170 19.741 -34.968 1.00 50.31 79 SER A O 1
ATOM 656 N N . THR A 1 80 ? 5.927 18.569 -35.665 1.00 53.25 80 THR A N 1
ATOM 657 C CA . THR A 1 80 ? 5.903 19.139 -37.021 1.00 53.25 80 THR A CA 1
ATOM 658 C C . THR A 1 80 ? 4.859 18.393 -37.867 1.00 53.25 80 THR A C 1
ATOM 660 O O . THR A 1 80 ? 5.130 17.928 -38.965 1.00 53.25 80 THR A O 1
ATOM 663 N N . SER A 1 81 ? 3.645 18.225 -37.337 1.00 52.84 81 SER A N 1
ATOM 664 C CA . SER A 1 81 ? 2.473 17.955 -38.158 1.00 52.84 81 SER A CA 1
ATOM 665 C C . SER A 1 81 ? 2.068 19.302 -38.729 1.00 52.84 81 SER A C 1
ATOM 667 O O . SER A 1 81 ? 1.605 20.173 -37.996 1.00 52.84 81 SER A O 1
ATOM 669 N N . GLY A 1 82 ? 2.340 19.498 -40.018 1.00 50.94 82 GLY A N 1
ATOM 670 C CA . GLY A 1 82 ? 1.983 20.701 -40.755 1.00 50.94 82 GLY A CA 1
ATOM 671 C C . GLY A 1 82 ? 0.495 21.002 -40.614 1.00 50.94 82 GLY A C 1
ATOM 672 O O . GLY A 1 82 ? -0.333 20.448 -41.329 1.00 50.94 82 GLY A O 1
ATOM 673 N N . SER A 1 83 ? 0.157 21.901 -39.695 1.00 45.66 83 SER A N 1
ATOM 674 C CA . SER A 1 83 ? -1.130 22.577 -39.692 1.00 45.66 83 SER A CA 1
ATOM 675 C C . SER A 1 83 ? -1.057 23.658 -40.763 1.00 45.66 83 SER A C 1
ATOM 677 O O . SER A 1 83 ? -0.593 24.773 -40.521 1.00 45.66 83 SER A O 1
ATOM 679 N N . GLN A 1 84 ? -1.465 23.302 -41.983 1.00 47.31 84 GLN A N 1
ATOM 680 C CA . GLN A 1 84 ? -1.933 24.289 -42.945 1.00 47.31 84 GLN A CA 1
ATOM 681 C C . GLN A 1 84 ? -3.161 24.964 -42.339 1.00 47.31 84 GLN A C 1
ATOM 683 O O . GLN A 1 84 ? -4.266 24.425 -42.279 1.00 47.31 84 GLN A O 1
ATOM 688 N N . GLN A 1 85 ? -2.904 26.161 -41.837 1.00 43.97 85 GLN A N 1
ATOM 689 C CA . GLN A 1 85 ? -3.847 27.085 -41.252 1.00 43.97 85 GLN A CA 1
ATOM 690 C C . GLN A 1 85 ? -4.857 27.516 -42.327 1.00 43.97 85 GLN A C 1
ATOM 692 O O . GLN A 1 85 ? -4.652 28.493 -43.040 1.00 43.97 85 GLN A O 1
ATOM 697 N N . THR A 1 86 ? -5.963 26.781 -42.459 1.00 44.38 86 THR A N 1
ATOM 698 C CA . THR A 1 86 ? -7.126 27.259 -43.214 1.00 44.38 86 THR A CA 1
ATOM 699 C C . THR A 1 86 ? -7.934 28.145 -42.274 1.00 44.38 86 THR A C 1
ATOM 701 O O . THR A 1 86 ? -8.752 27.675 -41.485 1.00 44.38 86 THR A O 1
ATOM 704 N N . GLN A 1 87 ? -7.648 29.446 -42.305 1.00 51.81 87 GLN A N 1
ATOM 705 C CA . GLN A 1 87 ? -8.511 30.457 -41.709 1.00 51.81 87 GLN A CA 1
ATOM 706 C C . GLN A 1 87 ? -9.834 30.487 -42.482 1.00 51.81 87 GLN A C 1
ATOM 708 O O . GLN A 1 87 ? -9.901 31.073 -43.555 1.00 51.81 87 GLN A O 1
ATOM 713 N N . ASN A 1 88 ? -10.895 29.914 -41.915 1.00 51.41 88 ASN A N 1
ATOM 714 C CA . ASN A 1 88 ? -12.262 30.279 -42.275 1.00 51.41 88 ASN A CA 1
ATOM 715 C C . ASN A 1 88 ? -13.026 30.739 -41.031 1.00 51.41 88 ASN A C 1
ATOM 717 O O . ASN A 1 88 ? -13.623 29.985 -40.272 1.00 51.41 88 ASN A O 1
ATOM 721 N N . LYS A 1 89 ? -12.917 32.053 -40.850 1.00 54.03 89 LYS A N 1
ATOM 722 C CA . LYS A 1 89 ? -13.927 33.012 -40.403 1.00 54.03 89 LYS A CA 1
ATOM 723 C C . LYS A 1 89 ? -15.370 32.489 -40.566 1.00 54.03 89 LYS A C 1
ATOM 725 O O . LYS A 1 89 ? -15.756 32.169 -41.688 1.00 54.03 89 LYS A O 1
ATOM 730 N N . SER A 1 90 ? -16.176 32.522 -39.496 1.00 51.44 90 SER A N 1
ATOM 731 C CA . SER A 1 90 ? -17.469 33.253 -39.408 1.00 51.44 90 SER A CA 1
ATOM 732 C C . SER A 1 90 ? -18.473 32.644 -38.411 1.00 51.44 90 SER A C 1
ATOM 734 O O . SER A 1 90 ? -18.719 31.447 -38.434 1.00 51.44 90 SER A O 1
ATOM 736 N N . ALA A 1 91 ? -19.114 33.552 -37.659 1.00 44.25 91 ALA A N 1
ATOM 737 C CA . ALA A 1 91 ? -20.465 33.507 -37.070 1.00 44.25 91 ALA A CA 1
ATOM 738 C C . ALA A 1 91 ? -20.754 32.464 -35.961 1.00 44.25 91 ALA A C 1
ATOM 740 O O . ALA A 1 91 ? -20.709 31.265 -36.175 1.00 44.25 91 ALA A O 1
ATOM 741 N N . ASN A 1 92 ? -20.959 32.873 -34.703 1.00 46.12 92 ASN A N 1
ATOM 742 C CA . ASN A 1 92 ? -22.148 33.556 -34.156 1.00 46.12 92 ASN A CA 1
ATOM 743 C C . ASN A 1 92 ? -23.384 32.638 -34.086 1.00 46.12 92 ASN A C 1
ATOM 745 O O . ASN A 1 92 ? -24.048 32.463 -35.100 1.00 46.12 92 ASN A O 1
ATOM 749 N N . ALA A 1 93 ? -23.701 32.117 -32.893 1.00 42.09 93 ALA A N 1
ATOM 750 C CA . ALA A 1 93 ? -25.068 32.034 -32.358 1.00 42.09 93 ALA A CA 1
ATOM 751 C C . ALA A 1 93 ? -25.097 31.389 -30.958 1.00 42.09 93 ALA A C 1
ATOM 753 O O . ALA A 1 93 ? -24.682 30.248 -30.761 1.00 42.09 93 ALA A O 1
ATOM 754 N N . ASN A 1 94 ? -25.665 32.138 -30.011 1.00 49.19 94 ASN A N 1
ATOM 755 C CA . ASN A 1 94 ? -26.396 31.648 -28.842 1.00 49.19 94 ASN A CA 1
ATOM 756 C C . ASN A 1 94 ? -27.258 30.421 -29.172 1.00 49.19 94 ASN A C 1
ATOM 758 O O . ASN A 1 94 ? -27.909 30.436 -30.211 1.00 49.19 94 ASN A O 1
ATOM 762 N N . THR A 1 95 ? -27.410 29.472 -28.240 1.00 43.56 95 THR A N 1
ATOM 763 C CA . THR A 1 95 ? -28.720 28.876 -27.901 1.00 43.56 95 THR A CA 1
ATOM 764 C C . THR A 1 95 ? -28.647 28.129 -26.566 1.00 43.56 95 THR A C 1
ATOM 766 O O . THR A 1 95 ? -27.745 27.340 -26.301 1.00 43.56 95 THR A O 1
ATOM 769 N N . SER A 1 96 ? -29.634 28.452 -25.738 1.00 42.97 96 SER A N 1
ATOM 770 C CA . SER A 1 96 ? -29.974 27.952 -24.414 1.00 42.97 96 SER A CA 1
ATOM 771 C C . SER A 1 96 ? -30.365 26.468 -24.345 1.00 42.97 96 SER A C 1
ATOM 773 O O . SER A 1 96 ? -30.748 25.865 -25.337 1.00 42.97 96 SER A O 1
ATOM 775 N N . ASN A 1 97 ? -30.464 26.002 -23.094 1.00 38.28 97 ASN A N 1
ATOM 776 C CA . ASN A 1 97 ? -31.502 25.109 -22.554 1.00 38.28 97 ASN A CA 1
ATOM 777 C C . ASN A 1 97 ? -31.608 23.647 -23.023 1.00 38.28 97 ASN A C 1
ATOM 779 O O . ASN A 1 97 ? -31.903 23.357 -24.175 1.00 38.28 97 ASN A O 1
ATOM 783 N N . ASN A 1 98 ? -31.545 22.757 -22.020 1.00 41.47 98 ASN A N 1
ATOM 784 C CA . ASN A 1 98 ? -32.456 21.634 -21.698 1.00 41.47 98 ASN A CA 1
ATOM 785 C C . ASN A 1 98 ? -31.606 20.510 -21.081 1.00 41.47 98 ASN A C 1
ATOM 787 O O . ASN A 1 98 ? -30.750 19.935 -21.738 1.00 41.47 98 ASN A O 1
ATOM 791 N N . ASN A 1 99 ? -31.640 20.258 -19.772 1.00 42.88 99 ASN A N 1
ATOM 792 C CA . ASN A 1 99 ? -32.750 19.691 -19.003 1.00 42.88 99 ASN A CA 1
ATOM 793 C C . ASN A 1 99 ? -33.356 18.448 -19.681 1.00 42.88 99 ASN A C 1
ATOM 795 O O . ASN A 1 99 ? -34.274 18.554 -20.487 1.00 42.88 99 ASN A O 1
ATOM 799 N N . ALA A 1 100 ? -32.833 17.268 -19.338 1.00 38.94 100 ALA A N 1
ATOM 800 C CA . ALA A 1 100 ? -33.486 15.991 -19.599 1.00 38.94 100 ALA A CA 1
ATOM 801 C C . ALA A 1 100 ? -33.082 14.965 -18.531 1.00 38.94 100 ALA A C 1
ATOM 803 O O . ALA A 1 100 ? -32.062 14.283 -18.623 1.00 38.94 100 ALA A O 1
ATOM 804 N N . ASN A 1 101 ? -33.941 14.870 -17.516 1.00 40.12 101 ASN A N 1
ATOM 805 C CA . ASN A 1 101 ? -34.189 13.653 -16.754 1.00 40.12 101 ASN A CA 1
ATOM 806 C C . ASN A 1 101 ? -34.302 12.449 -17.699 1.00 40.12 101 ASN A C 1
ATOM 808 O O . ASN A 1 101 ? -35.090 12.478 -18.645 1.00 40.12 101 ASN A O 1
ATOM 812 N N . LYS A 1 102 ? -33.610 11.352 -17.384 1.00 41.09 102 LYS A N 1
ATOM 813 C CA . LYS A 1 102 ? -33.985 10.029 -17.886 1.00 41.09 102 LYS A CA 1
ATOM 814 C C . LYS A 1 102 ? -33.906 9.003 -16.763 1.00 41.09 102 LYS A C 1
ATOM 816 O O . LYS A 1 102 ? -32.865 8.415 -16.493 1.00 41.09 102 LYS A O 1
ATOM 821 N N . SER A 1 103 ? -35.051 8.813 -16.118 1.00 42.53 103 SER A N 1
ATOM 822 C CA . SER A 1 103 ? -35.405 7.610 -15.370 1.00 42.53 103 SER A CA 1
ATOM 823 C C . SER A 1 103 ? -36.021 6.599 -16.338 1.00 42.53 103 SER A C 1
ATOM 825 O O . SER A 1 103 ? -36.905 6.971 -17.100 1.00 42.53 103 SER A O 1
ATOM 827 N N . GLN A 1 104 ? -35.556 5.349 -16.300 1.00 39.44 104 GLN A N 1
ATOM 828 C CA . GLN A 1 104 ? -36.196 4.097 -16.755 1.00 39.44 104 GLN A CA 1
ATOM 829 C C . GLN A 1 104 ? -35.086 3.029 -16.750 1.00 39.44 104 GLN A C 1
ATOM 831 O O . GLN A 1 104 ? -33.975 3.321 -17.170 1.00 39.44 104 GLN A O 1
ATOM 836 N N . SER A 1 105 ? -35.255 1.783 -16.331 1.00 36.84 105 SER A N 1
ATOM 837 C CA . SER A 1 105 ? -36.384 1.042 -15.781 1.00 36.84 105 SER A CA 1
ATOM 838 C C . SER A 1 105 ? -35.844 -0.306 -15.293 1.00 36.84 105 SER A C 1
ATOM 840 O O . SER A 1 105 ? -34.919 -0.848 -15.892 1.00 36.84 105 SER A O 1
ATOM 842 N N . ASN A 1 106 ? -36.471 -0.834 -14.246 1.00 34.56 106 ASN A N 1
ATOM 843 C CA . ASN A 1 106 ? -36.791 -2.238 -13.978 1.00 34.56 106 ASN A CA 1
ATOM 844 C C . ASN A 1 106 ? -36.182 -3.314 -14.894 1.00 34.56 106 ASN A C 1
ATOM 846 O O . ASN A 1 106 ? -36.448 -3.332 -16.096 1.00 34.56 106 ASN A O 1
ATOM 850 N N . ASN A 1 107 ? -35.581 -4.338 -14.279 1.00 33.34 107 ASN A N 1
ATOM 851 C CA . ASN A 1 107 ? -35.857 -5.698 -14.724 1.00 33.34 107 ASN A CA 1
ATOM 852 C C . ASN A 1 107 ? -35.919 -6.677 -13.543 1.00 33.34 107 ASN A C 1
ATOM 854 O O . ASN A 1 107 ? -34.973 -6.812 -12.768 1.00 33.34 107 ASN A O 1
ATOM 858 N N . THR A 1 108 ? -37.068 -7.338 -13.442 1.00 37.31 108 THR A N 1
ATOM 859 C CA . THR A 1 108 ? -37.461 -8.327 -12.438 1.00 37.31 108 THR A CA 1
ATOM 860 C C . THR A 1 108 ? -37.793 -9.610 -13.195 1.00 37.31 108 THR A C 1
ATOM 862 O O . THR A 1 108 ? -38.660 -9.577 -14.060 1.00 37.31 108 THR A O 1
ATOM 865 N N . ASN A 1 109 ? -37.134 -10.727 -12.881 1.00 34.66 109 ASN A N 1
ATOM 866 C CA . ASN A 1 109 ? -37.637 -12.102 -13.057 1.00 34.66 109 ASN A CA 1
ATOM 867 C C . ASN A 1 109 ? -36.615 -13.045 -12.391 1.00 34.66 109 ASN A C 1
ATOM 869 O O . ASN A 1 109 ? -35.440 -12.980 -12.729 1.00 34.66 109 ASN A O 1
ATOM 873 N N . SER A 1 110 ? -36.879 -13.738 -11.281 1.00 37.69 110 SER A N 1
ATOM 874 C CA . SER A 1 110 ? -37.909 -14.731 -10.920 1.00 37.69 110 SER A CA 1
ATOM 875 C C . SER A 1 110 ? -37.528 -16.185 -11.273 1.00 37.69 110 SER A C 1
ATOM 877 O O . SER A 1 110 ? -37.306 -16.533 -12.423 1.00 37.69 110 SER A O 1
ATOM 879 N N . GLN A 1 111 ? -37.491 -16.994 -10.197 1.00 39.03 111 GLN A N 1
ATOM 880 C CA . GLN A 1 111 ? -37.761 -18.440 -10.072 1.00 39.03 111 GLN A CA 1
ATOM 881 C C . GLN A 1 111 ? -36.835 -19.426 -10.817 1.00 39.03 111 GLN A C 1
ATOM 883 O O . GLN A 1 111 ? -36.616 -19.341 -12.015 1.00 39.03 111 GLN A O 1
ATOM 888 N N . THR A 1 112 ? -36.335 -20.489 -10.170 1.00 36.75 112 THR A N 1
ATOM 889 C CA . THR A 1 112 ? -37.135 -21.705 -9.907 1.00 36.75 112 THR A CA 1
ATOM 890 C C . THR A 1 112 ? -36.358 -22.723 -9.034 1.00 36.75 112 THR A C 1
ATOM 892 O O . THR A 1 112 ? -35.219 -23.014 -9.368 1.00 36.75 112 THR A O 1
ATOM 895 N N . LYS A 1 113 ? -37.007 -23.209 -7.945 1.00 37.62 113 LYS A N 1
ATOM 896 C CA . LYS A 1 113 ? -37.150 -24.594 -7.370 1.00 37.62 113 LYS A CA 1
ATOM 897 C C . LYS A 1 113 ? -35.938 -25.571 -7.380 1.00 37.62 113 LYS A C 1
ATOM 899 O O . LYS A 1 113 ? -35.138 -25.535 -8.289 1.00 37.62 113 LYS A O 1
ATOM 904 N N . GLN A 1 114 ? -35.755 -26.583 -6.518 1.00 36.09 114 GLN A N 1
ATOM 905 C CA . GLN A 1 114 ? -36.493 -27.268 -5.436 1.00 36.09 114 GLN A CA 1
ATOM 906 C C . GLN A 1 114 ? -35.566 -28.364 -4.842 1.00 36.09 114 GLN A C 1
ATOM 908 O O . GLN A 1 114 ? -34.715 -28.874 -5.563 1.00 36.09 114 GLN A O 1
ATOM 913 N N . GLY A 1 115 ? -35.866 -28.817 -3.612 1.00 32.94 115 GLY A N 1
ATOM 914 C CA . GLY A 1 115 ? -35.568 -30.167 -3.079 1.00 32.94 115 GLY A CA 1
ATOM 915 C C . GLY A 1 115 ? -34.161 -30.354 -2.485 1.00 32.94 115 GLY A C 1
ATOM 916 O O . GLY A 1 115 ? -33.188 -29.913 -3.066 1.00 32.94 115 GLY A O 1
ATOM 917 N N . THR A 1 116 ? -33.934 -31.012 -1.342 1.00 36.41 116 THR A N 1
ATOM 918 C CA . THR A 1 116 ? -34.681 -32.133 -0.745 1.00 36.41 116 THR A CA 1
ATOM 919 C C . THR A 1 116 ? -34.369 -32.255 0.757 1.00 36.41 116 THR A C 1
ATOM 921 O O . THR A 1 116 ? -33.242 -32.027 1.188 1.00 36.41 116 THR A O 1
ATOM 924 N N . GLN A 1 117 ? -35.384 -32.627 1.541 1.00 42.72 117 GLN A N 1
ATOM 925 C CA . GLN A 1 117 ? -35.334 -32.984 2.964 1.00 42.72 117 GLN A CA 1
ATOM 926 C C . GLN A 1 117 ? -34.789 -34.407 3.202 1.00 42.72 117 GLN A C 1
ATOM 928 O O . GLN A 1 117 ? -35.179 -35.332 2.500 1.00 42.72 117 GLN A O 1
ATOM 933 N N . SER A 1 118 ? -34.036 -34.604 4.289 1.00 38.88 118 SER A N 1
ATOM 934 C CA . SER A 1 118 ? -34.105 -35.769 5.206 1.00 38.88 118 SER A CA 1
ATOM 935 C C . SER A 1 118 ? -33.398 -35.339 6.511 1.00 38.88 118 SER A C 1
ATOM 937 O O . SER A 1 118 ? -32.340 -34.728 6.428 1.00 38.88 118 SER A O 1
ATOM 939 N N . LYS A 1 119 ? -34.003 -35.260 7.705 1.00 38.50 119 LYS A N 1
ATOM 940 C CA . LYS A 1 119 ? -34.716 -36.194 8.604 1.00 38.50 119 LYS A CA 1
ATOM 941 C C . LYS A 1 119 ? -33.778 -37.149 9.375 1.00 38.50 119 LYS A C 1
ATOM 943 O O . LYS A 1 119 ? -33.085 -37.944 8.762 1.00 38.50 119 LYS A O 1
ATOM 948 N N . GLN A 1 120 ? -33.926 -37.090 10.712 1.00 37.81 120 GLN A N 1
ATOM 949 C CA . GLN A 1 120 ? -33.468 -38.011 11.779 1.00 37.81 120 GLN A CA 1
ATOM 950 C C . GLN A 1 120 ? -31.981 -37.887 12.181 1.00 37.81 120 GLN A C 1
ATOM 952 O O . GLN A 1 120 ? -31.131 -37.701 11.334 1.00 37.81 120 GLN A O 1
ATOM 957 N N . GLN A 1 121 ? -31.585 -37.922 13.462 1.00 43.62 121 GLN A N 1
ATOM 958 C CA . GLN A 1 121 ? -32.134 -38.703 14.573 1.00 43.62 121 GLN A CA 1
ATOM 959 C C . GLN A 1 121 ? -31.641 -38.173 15.942 1.00 43.62 121 GLN A C 1
ATOM 961 O O . GLN A 1 121 ? -30.537 -37.656 16.076 1.00 43.62 121 GLN A O 1
ATOM 966 N N . SER A 1 122 ? -32.495 -38.325 16.948 1.00 42.84 122 SER A N 1
ATOM 967 C CA . SER A 1 122 ? -32.326 -38.090 18.389 1.00 42.84 122 SER A CA 1
ATOM 968 C C . SER A 1 122 ? -31.553 -39.203 19.112 1.00 42.84 122 SER A C 1
ATOM 970 O O . SER A 1 122 ? -31.807 -40.346 18.768 1.00 42.84 122 SER A O 1
ATOM 972 N N . HIS A 1 123 ? -30.771 -38.882 20.159 1.00 39.84 123 HIS A N 1
ATOM 973 C CA . HIS A 1 123 ? -30.530 -39.624 21.433 1.00 39.84 123 HIS A CA 1
ATOM 974 C C . HIS A 1 123 ? -29.687 -38.682 22.341 1.00 39.84 123 HIS A C 1
ATOM 976 O O . HIS A 1 123 ? -28.682 -38.160 21.879 1.00 39.84 123 HIS A O 1
ATOM 982 N N . ALA A 1 124 ? -30.118 -38.176 23.506 1.00 38.31 124 ALA A N 1
ATOM 983 C CA . ALA A 1 124 ? -30.423 -38.796 24.808 1.00 38.31 124 ALA A CA 1
ATOM 984 C C . ALA A 1 124 ? -29.223 -39.483 25.502 1.00 38.31 124 ALA A C 1
ATOM 986 O O . ALA A 1 124 ? -28.853 -40.579 25.098 1.00 38.31 124 ALA A O 1
ATOM 987 N N . SER A 1 125 ? -28.672 -38.838 26.552 1.00 41.56 125 SER A N 1
ATOM 988 C CA . SER A 1 125 ? -28.053 -39.376 27.803 1.00 41.56 125 SER A CA 1
ATOM 989 C C . SER A 1 125 ? -27.279 -38.229 28.500 1.00 41.56 125 SER A C 1
ATOM 991 O O . SER A 1 125 ? -26.398 -37.643 27.887 1.00 41.56 125 SER A O 1
ATOM 993 N N . GLN A 1 126 ? -27.652 -37.673 29.661 1.00 40.16 126 GLN A N 1
ATOM 994 C CA . GLN A 1 126 ? -27.704 -38.247 31.017 1.00 40.16 126 GLN A CA 1
ATOM 995 C C . GLN A 1 126 ? -26.308 -38.633 31.560 1.00 40.16 126 GLN A C 1
ATOM 997 O O . GLN A 1 126 ? -25.821 -39.706 31.242 1.00 40.16 126 GLN A O 1
ATOM 1002 N N . ASN A 1 127 ? -25.661 -37.770 32.363 1.00 35.81 127 ASN A N 1
ATOM 1003 C CA . ASN A 1 127 ? -25.360 -38.008 33.793 1.00 35.81 127 ASN A CA 1
ATOM 1004 C C . ASN A 1 127 ? -24.285 -37.070 34.389 1.00 35.81 127 ASN A C 1
ATOM 1006 O O . ASN A 1 127 ? -23.200 -36.903 33.849 1.00 35.81 127 ASN A O 1
ATOM 1010 N N . GLN A 1 128 ? -24.627 -36.533 35.568 1.00 37.78 128 GLN A N 1
ATOM 1011 C CA . GLN A 1 128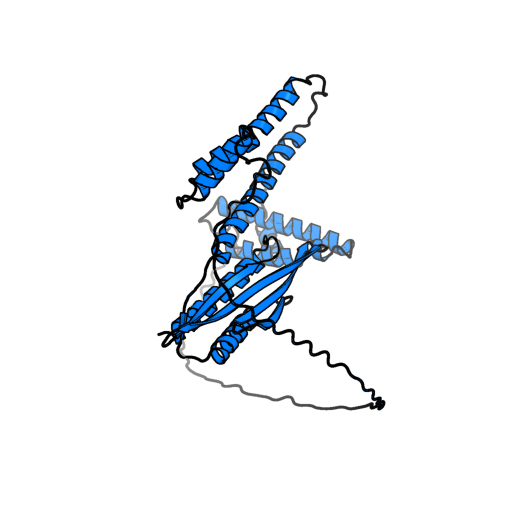 ? -23.828 -36.435 36.801 1.00 37.78 128 GLN A CA 1
ATOM 1012 C C . GLN A 1 128 ? -22.302 -36.204 36.712 1.00 37.78 128 GLN A C 1
ATOM 1014 O O . GLN A 1 128 ? -21.547 -37.114 36.392 1.00 37.78 128 GLN A O 1
ATOM 1019 N N . ARG A 1 129 ? -21.826 -35.110 37.321 1.00 37.16 129 ARG A N 1
ATOM 1020 C CA . ARG A 1 129 ? -21.338 -35.159 38.717 1.00 37.16 129 ARG A CA 1
ATOM 1021 C C . ARG A 1 129 ? -21.026 -33.766 39.263 1.00 37.16 129 ARG A C 1
ATOM 1023 O O . ARG A 1 129 ? -20.148 -33.059 38.787 1.00 37.16 129 ARG A O 1
ATOM 1030 N N . GLN A 1 130 ? -21.754 -33.435 40.323 1.00 42.72 130 GLN A N 1
ATOM 1031 C CA . GLN A 1 130 ? -21.325 -32.528 41.375 1.00 42.72 130 GLN A CA 1
ATOM 1032 C C . GLN A 1 130 ? -20.094 -33.123 42.071 1.00 42.72 130 GLN A C 1
ATOM 1034 O O . GLN A 1 130 ? -20.131 -34.283 42.477 1.00 42.72 130 GLN A O 1
ATOM 1039 N N . THR A 1 131 ? -19.067 -32.314 42.310 1.00 34.69 131 THR A N 1
ATOM 1040 C CA . THR A 1 131 ? -18.231 -32.454 43.508 1.00 34.69 131 THR A CA 1
ATOM 1041 C C . THR A 1 131 ? -18.014 -31.072 44.093 1.00 34.69 131 THR A C 1
ATOM 1043 O O . THR A 1 131 ? -17.216 -30.271 43.614 1.00 34.69 131 THR A O 1
ATOM 1046 N N . ASN A 1 132 ? -18.824 -30.817 45.110 1.00 37.72 132 ASN A N 1
ATOM 1047 C CA . ASN A 1 132 ? -18.686 -29.773 46.096 1.00 37.72 132 ASN A CA 1
ATOM 1048 C C . ASN A 1 132 ? -17.690 -30.287 47.149 1.00 37.72 132 ASN A C 1
ATOM 1050 O O . ASN A 1 132 ? -17.942 -31.335 47.739 1.00 37.72 132 ASN A O 1
ATOM 1054 N N . SER A 1 133 ? -16.596 -29.566 47.384 1.00 39.56 133 SER A N 1
ATOM 1055 C CA . SER A 1 133 ? -15.709 -29.800 48.530 1.00 39.56 133 SER A CA 1
ATOM 1056 C C . SER A 1 133 ? -15.332 -28.455 49.134 1.00 39.56 133 SER A C 1
ATOM 1058 O O . SER A 1 133 ? -14.292 -27.873 48.834 1.00 39.56 133 SER A O 1
ATOM 1060 N N . GLN A 1 134 ? -16.225 -27.960 49.988 1.00 39.47 134 GLN A N 1
ATOM 1061 C CA . GLN A 1 134 ? -15.886 -27.029 51.054 1.00 39.47 134 GLN A CA 1
ATOM 1062 C C . GLN A 1 134 ? -14.855 -27.680 51.981 1.00 39.47 134 GLN A C 1
ATOM 1064 O O . GLN A 1 134 ? -15.107 -28.747 52.533 1.00 39.47 134 GLN A O 1
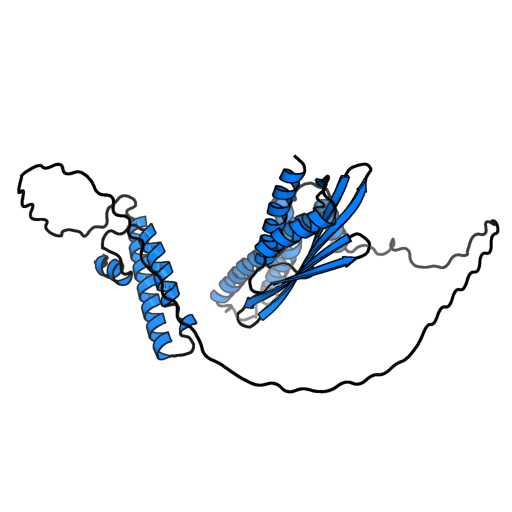ATOM 1069 N N . ALA A 1 135 ? -13.758 -26.980 52.245 1.00 35.88 135 ALA A N 1
ATOM 1070 C CA . ALA A 1 135 ? -13.027 -27.116 53.495 1.00 35.88 135 ALA A CA 1
ATOM 1071 C C . ALA A 1 135 ? -12.795 -25.710 54.054 1.00 35.88 135 ALA A C 1
ATOM 1073 O O . ALA A 1 135 ? -11.911 -24.970 53.629 1.00 35.88 135 ALA A O 1
ATOM 1074 N N . LYS A 1 136 ? -13.677 -25.338 54.986 1.00 38.75 136 LYS A N 1
ATOM 1075 C CA . LYS A 1 136 ? -13.441 -24.306 55.993 1.00 38.75 136 LYS A CA 1
ATOM 1076 C C . LYS A 1 136 ? -12.389 -24.839 56.965 1.00 38.75 136 LYS A C 1
ATOM 1078 O O . LYS A 1 136 ? -12.598 -25.899 57.545 1.00 38.75 136 LYS A O 1
ATOM 1083 N N . SER A 1 137 ? -11.357 -24.056 57.244 1.00 38.34 137 SER A N 1
ATOM 1084 C CA . SER A 1 137 ? -10.668 -24.108 58.534 1.00 38.34 137 SER A CA 1
ATOM 1085 C C . SER A 1 137 ? -10.175 -22.711 58.888 1.00 38.34 137 SER A C 1
ATOM 1087 O O . SER A 1 137 ? -9.173 -22.220 58.377 1.00 38.34 137 SER A O 1
ATOM 1089 N N . SER A 1 138 ? -10.954 -22.063 59.742 1.00 40.53 138 SER A N 1
ATOM 1090 C CA . SER A 1 138 ? -10.579 -20.916 60.552 1.00 40.53 138 SER A CA 1
ATOM 1091 C C . SER A 1 138 ? -9.724 -21.390 61.727 1.00 40.53 138 SER A C 1
ATOM 1093 O O . SER A 1 138 ? -10.227 -22.164 62.538 1.00 40.53 138 SER A O 1
ATOM 1095 N N . THR A 1 139 ? -8.505 -20.868 61.867 1.00 36.41 139 THR A N 1
ATOM 1096 C CA . THR A 1 139 ? -7.790 -20.869 63.151 1.00 36.41 139 THR A CA 1
ATOM 1097 C C . THR A 1 139 ? -7.052 -19.546 63.314 1.00 36.41 139 THR A C 1
ATOM 1099 O O . THR A 1 139 ? -6.107 -19.233 62.595 1.00 36.41 139 THR A O 1
ATOM 1102 N N . SER A 1 140 ? -7.540 -18.759 64.264 1.00 41.53 140 SER A N 1
ATOM 1103 C CA . SER A 1 140 ? -6.884 -17.619 64.891 1.00 41.53 140 SER A CA 1
ATOM 1104 C C . SER A 1 140 ? -5.780 -18.081 65.844 1.00 41.53 140 SER A C 1
ATOM 1106 O O . SER A 1 140 ? -6.052 -18.992 66.618 1.00 41.53 140 SER A O 1
ATOM 1108 N N . SER A 1 141 ? -4.627 -17.400 65.871 1.00 34.56 141 SER A N 1
ATOM 1109 C CA . SER A 1 141 ? -3.996 -16.844 67.092 1.00 34.56 141 SER A CA 1
ATOM 1110 C C . SER A 1 141 ? -2.514 -16.488 66.882 1.00 34.56 141 SER A C 1
ATOM 1112 O O . SER A 1 141 ? -1.702 -17.348 66.566 1.00 34.56 141 SER A O 1
ATOM 1114 N N . GLN A 1 142 ? -2.205 -15.209 67.111 1.00 35.38 142 GLN A N 1
ATOM 1115 C CA . GLN A 1 142 ? -1.065 -14.667 67.872 1.00 35.38 142 GLN A CA 1
ATOM 1116 C C . GLN A 1 142 ? 0.363 -15.230 67.676 1.00 35.38 142 GLN A C 1
ATOM 1118 O O . GLN A 1 142 ? 0.716 -16.304 68.137 1.00 35.38 142 GLN A O 1
ATOM 1123 N N . GLY A 1 143 ? 1.201 -14.361 67.097 1.00 34.12 143 GLY A N 1
ATOM 1124 C CA . GLY A 1 143 ? 2.504 -13.891 67.592 1.00 34.12 143 GLY A CA 1
ATOM 1125 C C . GLY A 1 143 ? 3.438 -14.816 68.380 1.00 34.12 143 GLY A C 1
ATOM 1126 O O . GLY A 1 143 ? 3.210 -15.072 69.554 1.00 34.12 143 GLY A O 1
ATOM 1127 N N . ALA A 1 144 ? 4.608 -15.086 67.798 1.00 32.66 144 ALA A N 1
ATOM 1128 C CA . ALA A 1 144 ? 5.893 -15.022 68.496 1.00 32.66 144 ALA A CA 1
ATOM 1129 C C . ALA A 1 144 ? 7.042 -14.898 67.482 1.00 32.66 144 ALA A C 1
ATOM 1131 O O . ALA A 1 144 ? 7.083 -15.578 66.461 1.00 32.66 144 ALA A O 1
ATOM 1132 N N . SER A 1 145 ? 7.965 -13.993 67.795 1.00 44.72 145 SER A N 1
ATOM 1133 C CA . SER A 1 145 ? 9.240 -13.762 67.122 1.00 44.72 145 SER A CA 1
ATOM 1134 C C . SER A 1 145 ? 10.171 -14.964 67.306 1.00 44.72 145 SER A C 1
ATOM 1136 O O . SER A 1 145 ? 10.489 -15.316 68.440 1.00 44.72 145 SER A O 1
ATOM 1138 N N . ALA A 1 146 ? 10.635 -15.571 66.211 1.00 34.41 146 ALA A N 1
ATOM 1139 C CA . ALA A 1 146 ? 11.789 -16.465 66.219 1.00 34.41 146 ALA A CA 1
ATOM 1140 C C . ALA A 1 146 ? 12.478 -16.479 64.844 1.00 34.41 146 ALA A C 1
ATOM 1142 O O . ALA A 1 146 ? 11.865 -16.687 63.800 1.00 34.41 146 ALA A O 1
ATOM 1143 N N . LYS A 1 147 ? 13.781 -16.217 64.888 1.00 43.59 147 LYS A N 1
ATOM 1144 C CA . LYS A 1 147 ? 14.742 -16.106 63.788 1.00 43.59 147 LYS A CA 1
ATOM 1145 C C . LYS A 1 147 ? 14.997 -17.488 63.151 1.00 43.59 147 LYS A C 1
ATOM 1147 O O . LYS A 1 147 ? 15.356 -18.398 63.897 1.00 43.59 147 LYS A O 1
ATOM 1152 N N . PRO A 1 148 ? 14.873 -17.676 61.823 1.00 35.94 148 PRO A N 1
ATOM 1153 C CA . PRO A 1 148 ? 15.263 -18.929 61.184 1.00 35.94 148 PRO A CA 1
ATOM 1154 C C . PRO A 1 148 ? 16.765 -18.966 60.836 1.00 35.94 148 PRO A C 1
ATOM 1156 O O . PRO A 1 148 ? 17.400 -17.915 60.686 1.00 35.94 148 PRO A O 1
ATOM 1159 N N . PRO A 1 149 ? 17.348 -20.174 60.730 1.00 36.69 149 PRO A N 1
ATOM 1160 C CA . PRO A 1 149 ? 18.774 -20.379 60.558 1.00 36.69 149 PRO A CA 1
ATOM 1161 C C . PRO A 1 149 ? 19.225 -20.187 59.108 1.00 36.69 149 PRO A C 1
ATOM 1163 O O . PRO A 1 149 ? 18.498 -20.407 58.141 1.00 36.69 149 PRO A O 1
ATOM 1166 N N . ASN A 1 150 ? 20.488 -19.790 59.023 1.00 43.97 150 ASN A N 1
ATOM 1167 C CA . ASN A 1 150 ? 21.309 -19.595 57.844 1.00 43.97 150 ASN A CA 1
ATOM 1168 C C . ASN A 1 150 ? 21.244 -20.813 56.900 1.00 43.97 150 ASN A C 1
ATOM 1170 O O . ASN A 1 150 ? 21.788 -21.872 57.207 1.00 43.97 150 ASN A O 1
ATOM 1174 N N . THR A 1 151 ? 20.584 -20.658 55.752 1.00 30.50 151 THR A N 1
ATOM 1175 C CA . THR A 1 151 ? 20.718 -21.567 54.608 1.00 30.50 151 THR A CA 1
ATOM 1176 C C . THR A 1 151 ? 21.422 -20.799 53.500 1.00 30.50 151 THR A C 1
ATOM 1178 O O . THR A 1 151 ? 20.877 -19.868 52.914 1.00 30.50 151 THR A O 1
ATOM 1181 N N . GLY A 1 152 ? 22.687 -21.161 53.281 1.00 41.69 152 GLY A N 1
ATOM 1182 C CA . GLY A 1 152 ? 23.543 -20.579 52.260 1.00 41.69 152 GLY A CA 1
ATOM 1183 C C . GLY A 1 152 ? 22.985 -20.843 50.869 1.00 41.69 152 GLY A C 1
ATOM 1184 O O . GLY A 1 152 ? 23.003 -21.972 50.389 1.00 41.69 152 GLY A O 1
ATOM 1185 N N . TRP A 1 153 ? 22.512 -19.778 50.234 1.00 29.05 153 TRP A N 1
ATOM 1186 C CA . TRP A 1 153 ? 22.362 -19.672 48.792 1.00 29.05 153 TRP A CA 1
ATOM 1187 C C . TRP A 1 153 ? 23.154 -18.442 48.364 1.00 29.05 153 TRP A C 1
ATOM 1189 O O . TRP A 1 153 ? 23.024 -17.371 48.954 1.00 29.05 153 TRP A O 1
ATOM 1199 N N . PHE A 1 154 ? 24.042 -18.649 47.395 1.00 29.69 154 PHE A N 1
ATOM 1200 C CA . PHE A 1 154 ? 24.989 -17.670 46.878 1.00 29.69 154 PHE A CA 1
ATOM 1201 C C . PHE A 1 154 ? 24.327 -16.314 46.594 1.00 29.69 154 PHE A C 1
ATOM 1203 O O . PHE A 1 154 ? 23.367 -16.223 45.830 1.00 29.69 154 PHE A O 1
ATOM 1210 N N . THR A 1 155 ? 24.873 -15.246 47.173 1.00 31.67 155 THR A N 1
ATOM 1211 C CA . THR A 1 155 ? 24.570 -13.872 46.770 1.00 31.67 155 THR A CA 1
ATOM 1212 C C . THR A 1 155 ? 25.225 -13.590 45.421 1.00 31.67 155 THR A C 1
ATOM 1214 O O . THR A 1 155 ? 26.425 -13.790 45.252 1.00 31.67 155 THR A O 1
ATOM 1217 N N . ALA A 1 156 ? 24.446 -13.077 44.466 1.00 34.62 156 ALA A N 1
ATOM 1218 C CA . ALA A 1 156 ? 24.873 -12.709 43.110 1.00 34.62 156 ALA A CA 1
ATOM 1219 C C . ALA A 1 156 ? 25.894 -11.545 43.043 1.00 34.62 156 ALA A C 1
ATOM 1221 O O . ALA A 1 156 ? 26.150 -11.006 41.972 1.00 34.62 156 ALA A O 1
ATOM 1222 N N . SER A 1 157 ? 26.487 -11.152 44.169 1.00 33.94 157 SER A N 1
ATOM 1223 C CA . SER A 1 157 ? 27.448 -10.054 44.283 1.00 33.94 157 SER A CA 1
ATOM 1224 C C . SER A 1 157 ? 28.913 -10.463 44.065 1.00 33.94 157 SER A C 1
ATOM 1226 O O . SER A 1 157 ? 29.785 -9.610 44.182 1.00 33.94 157 SER A O 1
ATOM 1228 N N . GLU A 1 158 ? 29.210 -11.726 43.730 1.00 35.00 158 GLU A N 1
ATOM 1229 C CA . GLU A 1 158 ? 30.598 -12.205 43.546 1.00 35.00 158 GLU A CA 1
ATOM 1230 C C . GLU A 1 158 ? 30.923 -12.818 42.174 1.00 35.00 158 GLU A C 1
ATOM 1232 O O . GLU A 1 158 ? 32.023 -13.328 41.959 1.00 35.00 158 GLU A O 1
ATOM 1237 N N . LEU A 1 159 ? 30.036 -12.695 41.186 1.00 33.47 159 LEU A N 1
ATOM 1238 C CA . LEU A 1 159 ? 30.444 -12.879 39.794 1.00 33.47 159 LEU A CA 1
ATOM 1239 C C . LEU A 1 159 ? 30.980 -11.544 39.286 1.00 33.47 159 LEU A C 1
ATOM 1241 O O . LEU A 1 159 ? 30.213 -10.621 39.029 1.00 33.47 159 LEU A O 1
ATOM 1245 N N . LYS A 1 160 ? 32.310 -11.435 39.153 1.00 39.97 160 LYS A N 1
ATOM 1246 C CA . LYS A 1 160 ? 32.939 -10.350 38.390 1.00 39.97 160 LYS A CA 1
ATOM 1247 C C . LYS A 1 160 ? 32.264 -10.302 37.021 1.00 39.97 160 LYS A C 1
ATOM 1249 O O . LYS A 1 160 ? 32.483 -11.202 36.208 1.00 39.97 160 LYS A O 1
ATOM 1254 N N . LEU A 1 161 ? 31.437 -9.278 36.793 1.00 42.88 161 LEU A N 1
ATOM 1255 C CA . LEU A 1 161 ? 30.860 -9.011 35.484 1.00 42.88 161 LEU A CA 1
ATOM 1256 C C . LEU A 1 161 ? 32.012 -8.964 34.489 1.00 42.88 161 LEU A C 1
ATOM 1258 O O . LEU A 1 161 ? 33.002 -8.249 34.675 1.00 42.88 161 LEU A O 1
ATOM 1262 N N . THR A 1 162 ? 31.889 -9.756 33.431 1.00 66.88 162 THR A N 1
ATOM 1263 C CA . THR A 1 162 ? 32.782 -9.588 32.290 1.00 66.88 162 THR A CA 1
ATOM 1264 C C . THR A 1 162 ? 32.618 -8.154 31.767 1.00 66.88 162 THR A C 1
ATOM 1266 O O . THR A 1 162 ? 31.516 -7.603 31.847 1.00 66.88 162 THR A O 1
ATOM 1269 N N . PRO A 1 163 ? 33.664 -7.531 31.197 1.00 58.44 163 PRO A N 1
ATOM 1270 C CA . PRO A 1 163 ? 33.587 -6.169 30.655 1.00 58.44 163 PRO A CA 1
ATOM 1271 C C . PRO A 1 163 ? 32.409 -5.950 29.688 1.00 58.44 163 PRO A C 1
ATOM 1273 O O . PRO A 1 163 ? 31.911 -4.839 29.540 1.00 58.44 163 PRO A O 1
ATOM 1276 N N . MET A 1 164 ? 31.936 -7.026 29.052 1.00 39.84 164 MET A N 1
ATOM 1277 C CA . MET A 1 164 ? 30.796 -7.017 28.144 1.00 39.84 164 MET A CA 1
ATOM 1278 C C . MET A 1 164 ? 29.445 -6.882 28.866 1.00 39.84 164 MET A C 1
ATOM 1280 O O . MET A 1 164 ? 28.557 -6.214 28.352 1.00 39.84 164 MET A O 1
ATOM 1284 N N . GLN A 1 165 ? 29.281 -7.458 30.061 1.00 56.97 165 GLN A N 1
ATOM 1285 C CA . GLN A 1 165 ? 28.047 -7.332 30.848 1.00 56.97 165 GLN A CA 1
ATOM 1286 C C . GLN A 1 165 ? 27.913 -5.939 31.480 1.00 56.97 165 GLN A C 1
ATOM 1288 O O . GLN A 1 165 ? 26.822 -5.381 31.458 1.00 56.97 165 GLN A O 1
ATOM 1293 N N . ASP A 1 166 ? 29.019 -5.342 31.944 1.00 62.09 166 ASP A N 1
ATOM 1294 C CA . ASP A 1 166 ? 29.044 -3.949 32.435 1.00 62.09 166 ASP A CA 1
ATOM 1295 C C . ASP A 1 166 ? 28.748 -2.949 31.299 1.00 62.09 166 ASP A C 1
ATOM 1297 O O . ASP A 1 166 ? 28.056 -1.949 31.488 1.00 62.09 166 ASP A O 1
ATOM 1301 N N . LEU A 1 167 ? 29.205 -3.246 30.076 1.00 52.72 167 LEU A N 1
ATOM 1302 C CA . LEU A 1 167 ? 28.858 -2.463 28.888 1.00 52.72 167 LEU A CA 1
ATOM 1303 C C . LEU A 1 167 ? 27.362 -2.571 28.548 1.00 52.72 167 LEU A C 1
ATOM 1305 O O . LEU A 1 167 ? 26.738 -1.558 28.237 1.00 52.72 167 LEU A O 1
ATOM 1309 N N . VAL A 1 168 ? 26.780 -3.772 28.630 1.00 55.47 168 VAL A N 1
ATOM 1310 C CA . VAL A 1 168 ? 25.344 -3.997 28.387 1.00 55.47 168 VAL A CA 1
ATOM 1311 C C . VAL A 1 168 ? 24.490 -3.284 29.439 1.00 55.47 168 VAL A C 1
ATOM 1313 O O . VAL A 1 168 ? 23.543 -2.597 29.069 1.00 55.47 168 VAL A O 1
ATOM 1316 N N . GLU A 1 169 ? 24.857 -3.357 30.720 1.00 63.94 169 GLU A N 1
ATOM 1317 C CA . GLU A 1 169 ? 24.156 -2.652 31.802 1.00 63.94 169 GLU A CA 1
ATOM 1318 C C . GLU A 1 169 ? 24.255 -1.123 31.650 1.00 63.94 169 GLU A C 1
ATOM 1320 O O . GLU A 1 169 ? 23.271 -0.408 31.843 1.00 63.94 169 GLU A O 1
ATOM 1325 N N . LYS A 1 170 ? 25.414 -0.599 31.224 1.00 66.25 170 LYS A N 1
ATOM 1326 C CA . LYS A 1 170 ? 25.583 0.834 30.924 1.00 66.25 170 LYS A CA 1
ATOM 1327 C C . LYS A 1 170 ? 24.742 1.293 29.739 1.00 66.25 170 LYS A C 1
ATOM 1329 O O . LYS A 1 170 ? 24.177 2.381 29.810 1.00 66.25 170 LYS A O 1
ATOM 1334 N N . ILE A 1 171 ? 24.646 0.494 28.675 1.00 54.78 171 ILE A N 1
ATOM 1335 C CA . ILE A 1 171 ? 23.794 0.802 27.517 1.00 54.78 171 ILE A CA 1
ATOM 1336 C C . ILE A 1 171 ? 22.320 0.799 27.938 1.00 54.78 171 ILE A C 1
ATOM 1338 O O . ILE A 1 171 ? 21.607 1.753 27.637 1.00 54.78 171 ILE A O 1
ATOM 1342 N N . ASP A 1 172 ? 21.885 -0.204 28.702 1.00 53.12 172 ASP A N 1
ATOM 1343 C CA . ASP A 1 172 ? 20.500 -0.333 29.167 1.00 53.12 172 ASP A CA 1
ATOM 1344 C C . ASP A 1 172 ? 20.083 0.840 30.074 1.00 53.12 172 ASP A C 1
ATOM 1346 O O . ASP A 1 172 ? 19.046 1.480 29.874 1.00 53.12 172 ASP A O 1
ATOM 1350 N N . LYS A 1 173 ? 20.968 1.234 30.998 1.00 65.50 173 LYS A N 1
ATOM 1351 C CA . LYS A 1 173 ? 20.774 2.393 31.881 1.00 65.50 173 LYS A CA 1
ATOM 1352 C C . LYS A 1 173 ? 20.719 3.720 31.116 1.00 65.50 173 LYS A C 1
ATOM 1354 O O . LYS A 1 173 ? 20.015 4.635 31.542 1.00 65.50 173 LYS A O 1
ATOM 1359 N N . HIS A 1 174 ? 21.419 3.821 29.983 1.00 58.16 174 HIS A N 1
ATOM 1360 C CA . HIS A 1 174 ? 21.392 5.002 29.118 1.00 58.16 174 HIS A CA 1
ATOM 1361 C C . HIS A 1 174 ? 20.165 5.038 28.193 1.00 58.16 174 HIS A C 1
ATOM 1363 O O . HIS A 1 174 ? 19.672 6.118 27.875 1.00 58.16 174 HIS A O 1
ATOM 1369 N N . CYS A 1 175 ? 19.644 3.876 27.793 1.00 48.75 175 CYS A N 1
ATOM 1370 C CA . CYS A 1 175 ? 18.410 3.759 27.015 1.00 48.75 175 CYS A CA 1
ATOM 1371 C C . CYS A 1 175 ? 17.151 4.015 27.862 1.00 48.75 175 CYS A C 1
ATOM 1373 O O . CYS A 1 175 ? 16.157 4.518 27.342 1.00 48.75 175 CYS A O 1
ATOM 1375 N N . CYS A 1 176 ? 17.194 3.722 29.165 1.00 46.53 176 CYS A N 1
ATOM 1376 C CA . CYS A 1 176 ? 16.059 3.896 30.075 1.00 46.53 176 CYS A CA 1
ATOM 1377 C C . CYS A 1 176 ? 15.940 5.304 30.698 1.00 46.53 176 CYS A C 1
ATOM 1379 O O . CYS A 1 176 ? 14.940 5.591 31.353 1.00 46.53 176 CYS A O 1
ATOM 1381 N N . SER A 1 177 ? 16.911 6.208 30.503 1.00 55.16 177 SER A N 1
ATOM 1382 C CA . SER A 1 177 ? 16.943 7.527 31.167 1.00 55.16 177 SER A CA 1
ATOM 1383 C C . SER A 1 177 ? 16.040 8.608 30.544 1.00 55.16 177 SER A C 1
ATOM 1385 O O . SER A 1 177 ? 16.190 9.784 30.864 1.00 55.16 177 SER A O 1
ATOM 1387 N N . GLY A 1 178 ? 15.103 8.251 29.657 1.00 44.31 178 GLY A N 1
ATOM 1388 C CA . GLY A 1 178 ? 14.098 9.176 29.101 1.00 44.31 178 GLY A CA 1
ATOM 1389 C C . GLY A 1 178 ? 14.637 10.253 28.147 1.00 44.31 178 GLY A C 1
ATOM 1390 O O . GLY A 1 178 ? 13.870 11.062 27.634 1.00 44.31 178 GLY A O 1
ATOM 1391 N N . THR A 1 179 ? 15.941 10.261 27.885 1.00 54.31 179 THR A N 1
ATOM 1392 C CA . THR A 1 179 ? 16.584 11.069 26.848 1.00 54.31 179 THR A CA 1
ATOM 1393 C C . THR A 1 179 ? 16.630 10.261 25.562 1.00 54.31 179 THR A C 1
ATOM 1395 O O . THR A 1 179 ? 17.215 9.177 25.559 1.00 54.31 179 THR A O 1
ATOM 1398 N N . ASP A 1 180 ? 16.029 10.774 24.483 1.00 49.59 180 ASP A N 1
ATOM 1399 C CA . ASP A 1 180 ? 16.087 10.133 23.168 1.00 49.59 180 ASP A CA 1
ATOM 1400 C C . ASP A 1 180 ? 17.546 9.777 22.834 1.00 49.59 180 ASP A C 1
ATOM 1402 O O . ASP A 1 180 ? 18.421 10.649 22.928 1.00 49.59 180 ASP A O 1
ATOM 1406 N N . PRO A 1 181 ? 17.851 8.514 22.480 1.00 58.44 181 PRO A N 1
ATOM 1407 C CA . PRO A 1 181 ? 19.211 8.127 22.164 1.00 58.44 181 PRO A CA 1
ATOM 1408 C C . PRO A 1 181 ? 19.656 8.957 20.967 1.00 58.44 181 PRO A C 1
ATOM 1410 O O . PRO A 1 181 ? 19.117 8.837 19.863 1.00 58.44 181 PRO A O 1
ATOM 1413 N N . SER A 1 182 ? 20.632 9.837 21.195 1.00 74.50 182 SER A N 1
ATOM 1414 C CA . SER A 1 182 ? 21.210 10.616 20.110 1.00 74.50 182 SER A CA 1
ATOM 1415 C C . SER A 1 182 ? 21.684 9.650 19.022 1.00 74.50 182 SER A C 1
ATOM 1417 O O . SER A 1 182 ? 22.220 8.577 19.308 1.00 74.50 182 SER A O 1
ATOM 1419 N N . PHE A 1 183 ? 21.490 10.023 17.758 1.00 63.53 183 PHE A N 1
ATOM 1420 C CA . PHE A 1 183 ? 21.975 9.254 16.608 1.00 63.53 183 PHE A CA 1
ATOM 1421 C C . PHE A 1 183 ? 23.453 8.846 16.771 1.00 63.53 183 PHE A C 1
ATOM 1423 O O . PHE A 1 183 ? 23.844 7.734 16.423 1.00 63.53 183 PHE A O 1
ATOM 1430 N N . LEU A 1 184 ? 24.245 9.713 17.410 1.00 66.00 184 LEU A N 1
ATOM 1431 C CA . LEU A 1 184 ? 25.636 9.466 17.772 1.00 66.00 184 LEU A CA 1
ATOM 1432 C C . LEU A 1 184 ? 25.804 8.323 18.790 1.00 66.00 184 LEU A C 1
ATOM 1434 O O . LEU A 1 184 ? 26.670 7.474 18.605 1.00 66.00 184 LEU A O 1
ATOM 1438 N N . GLY A 1 185 ? 24.965 8.254 19.827 1.00 79.62 185 GLY A N 1
ATOM 1439 C CA . GLY A 1 185 ? 24.976 7.160 20.803 1.00 79.62 185 GLY A CA 1
ATOM 1440 C C . GLY A 1 185 ? 24.679 5.799 20.169 1.00 79.62 185 GLY A C 1
ATOM 1441 O O . GLY A 1 185 ? 25.343 4.813 20.485 1.00 79.62 185 GLY A O 1
ATOM 1442 N N . MET A 1 186 ? 23.757 5.751 19.202 1.00 75.88 186 MET A N 1
ATOM 1443 C CA . MET A 1 186 ? 23.477 4.525 18.445 1.00 75.88 186 MET A CA 1
ATOM 1444 C C . MET A 1 186 ? 24.635 4.125 17.521 1.00 75.88 186 MET A C 1
ATOM 1446 O O . MET A 1 186 ? 24.969 2.943 17.450 1.00 75.88 186 MET A O 1
ATOM 1450 N N . ILE A 1 187 ? 25.289 5.089 16.860 1.00 72.06 187 ILE A N 1
ATOM 1451 C CA . ILE A 1 187 ? 26.501 4.828 16.062 1.00 72.06 187 ILE A CA 1
ATOM 1452 C C . ILE A 1 187 ? 27.618 4.266 16.944 1.00 72.06 187 ILE A C 1
ATOM 1454 O O . ILE A 1 187 ? 28.273 3.302 16.555 1.00 72.06 187 ILE A O 1
ATOM 1458 N N . LEU A 1 188 ? 27.823 4.831 18.135 1.00 77.06 188 LEU A N 1
ATOM 1459 C CA . LEU A 1 188 ? 28.866 4.389 19.061 1.00 77.06 188 LEU A CA 1
ATOM 1460 C C . LEU A 1 188 ? 28.580 2.994 19.631 1.00 77.06 188 LEU A C 1
ATOM 1462 O O . LEU A 1 188 ? 29.491 2.172 19.686 1.00 77.06 188 LEU A O 1
ATOM 1466 N N . ALA A 1 189 ? 27.329 2.686 19.984 1.00 78.44 189 ALA A N 1
ATOM 1467 C CA . ALA A 1 189 ? 26.938 1.344 20.418 1.00 78.44 189 ALA A CA 1
ATOM 1468 C C . ALA A 1 189 ? 27.114 0.307 19.293 1.00 78.44 189 ALA A C 1
ATOM 1470 O O . ALA A 1 189 ? 27.641 -0.781 19.522 1.00 78.44 189 ALA A O 1
ATOM 1471 N N . PHE A 1 190 ? 26.752 0.663 18.056 1.00 79.06 190 PHE A N 1
ATOM 1472 C CA . PHE A 1 190 ? 26.979 -0.191 16.890 1.00 79.06 190 PHE A CA 1
ATOM 1473 C C . PHE A 1 190 ? 28.475 -0.414 16.639 1.00 79.06 190 PHE A C 1
ATOM 1475 O O . PHE A 1 190 ? 28.907 -1.551 16.456 1.00 79.06 190 PHE A O 1
ATOM 1482 N N . ALA A 1 191 ? 29.283 0.646 16.688 1.00 77.25 191 ALA A N 1
ATOM 1483 C CA . ALA A 1 191 ? 30.732 0.555 16.549 1.00 77.25 191 ALA A CA 1
ATOM 1484 C C . ALA A 1 191 ? 31.367 -0.290 17.667 1.00 77.25 191 ALA A C 1
ATOM 1486 O O . ALA A 1 191 ? 32.298 -1.040 17.399 1.00 77.25 191 ALA A O 1
ATOM 1487 N N . ALA A 1 192 ? 30.843 -0.241 18.893 1.00 82.31 192 ALA A N 1
ATOM 1488 C CA . ALA A 1 192 ? 31.330 -1.062 19.999 1.00 82.31 192 ALA A CA 1
ATOM 1489 C C . ALA A 1 192 ? 31.014 -2.559 19.822 1.00 82.31 192 ALA A C 1
ATOM 1491 O O . ALA A 1 192 ? 31.834 -3.399 20.181 1.00 82.31 192 ALA A O 1
ATOM 1492 N N . ILE A 1 193 ? 29.854 -2.901 19.248 1.00 81.69 193 ILE A N 1
ATOM 1493 C CA . ILE A 1 193 ? 29.429 -4.298 19.047 1.00 81.69 193 ILE A CA 1
ATOM 1494 C C . ILE A 1 193 ? 30.052 -4.898 17.779 1.00 81.69 193 ILE A C 1
ATOM 1496 O O . ILE A 1 193 ? 30.553 -6.021 17.797 1.00 81.69 193 ILE A O 1
ATOM 1500 N N . PHE A 1 194 ? 30.039 -4.154 16.672 1.00 80.06 194 PHE A N 1
ATOM 1501 C CA . PHE A 1 194 ? 30.464 -4.653 15.361 1.00 80.06 194 PHE A CA 1
ATOM 1502 C C . PHE A 1 194 ? 31.898 -4.267 14.994 1.00 80.06 194 PHE A C 1
ATOM 1504 O O . PHE A 1 194 ? 32.507 -4.937 14.162 1.00 80.06 194 PHE A O 1
ATOM 1511 N N . GLY A 1 195 ? 32.472 -3.245 15.631 1.00 84.75 195 GLY A N 1
ATOM 1512 C CA . GLY A 1 195 ? 33.878 -2.871 15.461 1.00 84.75 195 GLY A CA 1
ATOM 1513 C C . GLY A 1 195 ? 34.836 -4.029 15.751 1.00 84.75 195 GLY A C 1
ATOM 1514 O O . GLY A 1 195 ? 35.677 -4.314 14.900 1.00 84.75 195 GLY A O 1
ATOM 1515 N N . PRO A 1 196 ? 34.679 -4.779 16.861 1.00 84.94 196 PRO A N 1
ATOM 1516 C CA . PRO A 1 196 ? 35.491 -5.964 17.122 1.00 84.94 196 PRO A CA 1
ATOM 1517 C C . PRO A 1 196 ? 35.362 -7.038 16.035 1.00 84.94 196 PRO A C 1
ATOM 1519 O O . PRO A 1 196 ? 36.364 -7.632 15.659 1.00 84.94 196 PRO A O 1
ATOM 1522 N N . LEU A 1 197 ? 34.166 -7.253 15.472 1.00 74.62 197 LEU A N 1
ATOM 1523 C CA . LEU A 1 197 ? 33.957 -8.210 14.376 1.00 74.62 197 LEU A CA 1
ATOM 1524 C C . LEU A 1 197 ? 34.645 -7.764 13.078 1.00 74.62 197 LEU A C 1
ATOM 1526 O O . LEU A 1 197 ? 35.241 -8.590 12.391 1.00 74.62 197 LEU A O 1
ATOM 1530 N N . PHE A 1 198 ? 34.623 -6.464 12.769 1.00 76.44 198 PHE A N 1
ATOM 1531 C CA . PHE A 1 198 ? 35.365 -5.897 11.639 1.00 76.44 198 PHE A CA 1
ATOM 1532 C C . PHE A 1 198 ? 36.882 -6.017 11.830 1.00 76.44 198 PHE A C 1
ATOM 1534 O O . PHE A 1 198 ? 37.588 -6.374 10.888 1.00 76.44 198 PHE A O 1
ATOM 1541 N N . VAL A 1 199 ? 37.380 -5.782 13.048 1.00 78.50 199 VAL A N 1
ATOM 1542 C CA . VAL A 1 199 ? 38.801 -5.954 13.383 1.00 78.50 199 VAL A CA 1
ATOM 1543 C C . VAL A 1 199 ? 39.202 -7.425 13.295 1.00 78.50 199 VAL A C 1
ATOM 1545 O O . VAL A 1 199 ? 40.203 -7.718 12.658 1.00 78.50 199 VAL A O 1
ATOM 1548 N N . ILE A 1 200 ? 38.410 -8.354 13.841 1.00 75.38 200 ILE A N 1
ATOM 1549 C CA . ILE A 1 200 ? 38.661 -9.803 13.747 1.00 75.38 200 ILE A CA 1
ATOM 1550 C C . ILE A 1 200 ? 38.648 -10.268 12.284 1.00 75.38 200 ILE A C 1
ATOM 1552 O O . ILE A 1 200 ? 39.515 -11.034 11.872 1.00 75.38 200 ILE A O 1
ATOM 1556 N N . SER A 1 201 ? 37.706 -9.784 11.471 1.00 73.50 201 SER A N 1
ATOM 1557 C CA . SER A 1 201 ? 37.666 -10.101 10.040 1.00 73.50 201 SER A CA 1
ATOM 1558 C C . SER A 1 201 ? 38.894 -9.561 9.298 1.00 73.50 201 SER A C 1
ATOM 1560 O O . SER A 1 201 ? 39.425 -10.244 8.424 1.00 73.50 201 SER A O 1
ATOM 1562 N N . GLY A 1 202 ? 39.357 -8.355 9.642 1.00 74.50 202 GLY A N 1
ATOM 1563 C CA . GLY A 1 202 ? 40.565 -7.762 9.068 1.00 74.50 202 GLY A CA 1
ATOM 1564 C C . GLY A 1 202 ? 41.845 -8.478 9.505 1.00 74.50 202 GLY A C 1
ATOM 1565 O O . GLY A 1 202 ? 42.715 -8.742 8.676 1.00 74.50 202 GLY A O 1
ATOM 1566 N N . THR A 1 203 ? 41.952 -8.860 10.781 1.00 75.12 203 THR A N 1
ATOM 1567 C CA . THR A 1 203 ? 43.128 -9.567 11.301 1.00 75.12 203 THR A CA 1
ATOM 1568 C C . THR A 1 203 ? 43.204 -10.995 10.775 1.00 75.12 203 THR A C 1
ATOM 1570 O O . THR A 1 203 ? 44.286 -11.421 10.380 1.00 75.12 203 THR A O 1
ATOM 1573 N N . LEU A 1 204 ? 42.082 -11.712 10.655 1.00 71.75 204 LEU A N 1
ATOM 1574 C CA . LEU A 1 204 ? 42.045 -13.027 10.002 1.00 71.75 204 LEU A CA 1
ATOM 1575 C C . LEU A 1 204 ? 42.519 -12.952 8.542 1.00 71.75 204 LEU A C 1
ATOM 1577 O O . LEU A 1 204 ? 43.272 -13.820 8.109 1.00 71.75 204 LEU A O 1
ATOM 1581 N N . GLY A 1 205 ? 42.172 -11.885 7.812 1.00 71.25 205 GLY A N 1
ATOM 1582 C CA . GLY A 1 205 ? 42.699 -11.639 6.464 1.00 71.25 205 GLY A CA 1
ATOM 1583 C C . GLY A 1 205 ? 44.218 -11.425 6.422 1.00 71.25 205 GLY A C 1
ATOM 1584 O O . GLY A 1 205 ? 44.861 -11.817 5.455 1.00 71.25 205 GLY A O 1
ATOM 1585 N N . SER A 1 206 ? 44.807 -10.855 7.479 1.00 71.50 206 SER A N 1
ATOM 1586 C CA . SER A 1 206 ? 46.263 -10.655 7.584 1.00 71.50 206 SER A CA 1
ATOM 1587 C C . SER A 1 206 ? 47.037 -11.878 8.098 1.00 71.50 206 SER A C 1
ATOM 1589 O O . SER A 1 206 ? 48.206 -12.042 7.761 1.00 71.50 206 SER A O 1
ATOM 1591 N N . VAL A 1 207 ? 46.402 -12.737 8.904 1.00 78.06 207 VAL A N 1
ATOM 1592 C CA . VAL A 1 207 ? 47.033 -13.915 9.531 1.00 78.06 207 VAL A CA 1
ATOM 1593 C C . VAL A 1 207 ? 47.078 -15.118 8.583 1.00 78.06 207 VAL A C 1
ATOM 1595 O O . VAL A 1 207 ? 47.954 -15.966 8.725 1.00 78.06 207 VAL A O 1
ATOM 1598 N N . PHE A 1 208 ? 46.195 -15.175 7.582 1.00 74.06 208 PHE A N 1
ATOM 1599 C CA . PHE A 1 208 ? 46.165 -16.244 6.579 1.00 74.06 208 PHE A CA 1
ATOM 1600 C C . PHE A 1 208 ? 46.468 -15.717 5.162 1.00 74.06 208 PHE A C 1
ATOM 1602 O O . PHE A 1 208 ? 45.586 -15.737 4.301 1.00 74.06 208 PHE A O 1
ATOM 1609 N N . PRO A 1 209 ? 47.707 -15.262 4.884 1.00 63.94 209 PRO A N 1
ATOM 1610 C CA . PRO A 1 209 ? 48.092 -14.707 3.582 1.00 63.94 209 PRO A CA 1
ATOM 1611 C C . PRO A 1 209 ? 48.147 -15.749 2.448 1.00 63.94 209 PRO A C 1
ATOM 1613 O O . PRO A 1 209 ? 48.243 -15.372 1.284 1.00 63.94 209 PRO A O 1
ATOM 1616 N N . GLU A 1 210 ? 48.081 -17.047 2.766 1.00 61.44 210 GLU A N 1
ATOM 1617 C CA . GLU A 1 210 ? 48.112 -18.148 1.788 1.00 61.44 210 GLU A CA 1
ATOM 1618 C C . GLU A 1 210 ? 46.724 -18.581 1.284 1.00 61.44 210 GLU A C 1
ATOM 1620 O O . GLU A 1 210 ? 46.620 -19.465 0.432 1.00 61.44 210 GLU A O 1
ATOM 1625 N N . LEU A 1 211 ? 45.639 -17.954 1.757 1.00 53.59 211 LEU A N 1
ATOM 1626 C CA . LEU A 1 211 ? 44.344 -18.089 1.090 1.00 53.59 211 LEU A CA 1
ATOM 1627 C C . LEU A 1 211 ? 44.455 -17.428 -0.296 1.00 53.59 211 LEU A C 1
ATOM 1629 O O . LEU A 1 211 ? 44.822 -16.255 -0.374 1.00 53.59 211 LEU A O 1
ATOM 1633 N N . PRO A 1 212 ? 44.185 -18.159 -1.394 1.00 46.75 212 PRO A N 1
ATOM 1634 C CA . PRO A 1 212 ? 44.505 -17.707 -2.741 1.00 46.75 212 PRO A CA 1
ATOM 1635 C C . PRO A 1 212 ? 43.870 -16.341 -3.012 1.00 46.75 212 PRO A C 1
ATOM 1637 O O . PRO A 1 212 ? 42.673 -16.159 -2.789 1.00 46.75 212 PRO A O 1
ATOM 1640 N N . GLY A 1 213 ? 44.692 -15.400 -3.493 1.00 49.34 213 GLY A N 1
ATOM 1641 C CA . GLY A 1 213 ? 44.403 -13.983 -3.764 1.00 49.34 213 GLY A CA 1
ATOM 1642 C C . GLY A 1 213 ? 43.364 -13.704 -4.856 1.00 49.34 213 GLY A C 1
ATOM 1643 O O . GLY A 1 213 ? 43.511 -12.783 -5.656 1.00 49.34 213 GLY A O 1
ATOM 1644 N N . HIS A 1 214 ? 42.298 -14.491 -4.890 1.00 51.28 214 HIS A N 1
ATOM 1645 C CA . HIS A 1 214 ? 41.116 -14.317 -5.711 1.00 51.28 214 HIS A CA 1
ATOM 1646 C C . HIS A 1 214 ? 39.883 -14.476 -4.831 1.00 51.28 214 HIS A C 1
ATOM 1648 O O . HIS A 1 214 ? 39.067 -15.373 -5.028 1.00 51.28 214 HIS A O 1
ATOM 1654 N N . TYR A 1 215 ? 39.704 -13.559 -3.880 1.00 55.72 215 TYR A N 1
ATOM 1655 C CA . TYR A 1 215 ? 38.338 -13.126 -3.643 1.00 55.72 215 TYR A CA 1
ATOM 1656 C C . TYR A 1 215 ? 37.981 -12.218 -4.812 1.00 55.72 215 TYR A C 1
ATOM 1658 O O . TYR A 1 215 ? 38.565 -11.145 -4.942 1.00 55.72 215 TYR A O 1
ATOM 1666 N N . PRO A 1 216 ? 37.116 -12.666 -5.730 1.00 64.06 216 PRO A N 1
ATOM 1667 C CA . PRO A 1 216 ? 36.793 -11.860 -6.889 1.00 64.06 216 PRO A CA 1
ATOM 1668 C C . PRO A 1 216 ? 36.120 -10.567 -6.414 1.00 64.06 216 PRO A C 1
ATOM 1670 O O . PRO A 1 216 ? 35.337 -10.602 -5.464 1.00 64.06 216 PRO A O 1
ATOM 1673 N N . ASP A 1 217 ? 36.400 -9.437 -7.067 1.00 61.94 217 ASP A N 1
ATOM 1674 C CA . ASP A 1 217 ? 35.899 -8.105 -6.676 1.00 61.94 217 ASP A CA 1
ATOM 1675 C C . ASP A 1 217 ? 34.376 -8.071 -6.451 1.00 61.94 217 ASP A C 1
ATOM 1677 O O . ASP A 1 217 ? 33.857 -7.308 -5.630 1.00 61.94 217 ASP A O 1
ATOM 1681 N N . TRP A 1 218 ? 33.643 -8.963 -7.127 1.00 66.44 218 TRP A N 1
ATOM 1682 C CA . TRP A 1 218 ? 32.215 -9.135 -6.909 1.00 66.44 218 TRP A CA 1
ATOM 1683 C C . TRP A 1 218 ? 31.884 -9.631 -5.498 1.00 66.44 218 TRP A C 1
ATOM 1685 O O . TRP A 1 218 ? 30.897 -9.163 -4.944 1.00 66.44 218 TRP A O 1
ATOM 1695 N N . LEU A 1 219 ? 32.675 -10.502 -4.864 1.00 61.28 219 LEU A N 1
ATOM 1696 C CA . LEU A 1 219 ? 32.391 -10.997 -3.514 1.00 61.28 219 LEU A CA 1
ATOM 1697 C C . LEU A 1 219 ? 32.567 -9.897 -2.463 1.00 61.28 219 LEU A C 1
ATOM 1699 O O . LEU A 1 219 ? 31.742 -9.800 -1.559 1.00 61.28 219 LEU A O 1
ATOM 1703 N N . MET A 1 220 ? 33.565 -9.019 -2.606 1.00 63.62 220 MET A N 1
ATOM 1704 C CA . MET A 1 220 ? 33.714 -7.870 -1.705 1.00 63.62 220 MET A CA 1
ATOM 1705 C C . MET A 1 220 ? 32.551 -6.882 -1.858 1.00 63.62 220 MET A C 1
ATOM 1707 O O . MET A 1 220 ? 31.985 -6.446 -0.858 1.00 63.62 220 MET A O 1
ATOM 1711 N N . MET A 1 221 ? 32.119 -6.601 -3.092 1.00 58.25 221 MET A N 1
ATOM 1712 C CA . MET A 1 221 ? 30.921 -5.791 -3.354 1.00 58.25 221 MET A CA 1
ATOM 1713 C C . MET A 1 221 ? 29.628 -6.473 -2.894 1.00 58.25 221 MET A C 1
ATOM 1715 O O . MET A 1 221 ? 28.699 -5.797 -2.460 1.00 58.25 221 MET A O 1
ATOM 1719 N N . THR A 1 222 ? 29.565 -7.805 -2.926 1.00 59.41 222 THR A N 1
ATOM 1720 C CA . THR A 1 222 ? 28.412 -8.567 -2.432 1.00 59.41 222 THR A CA 1
ATOM 1721 C C . THR A 1 222 ? 28.402 -8.603 -0.911 1.00 59.41 222 THR A C 1
ATOM 1723 O O . THR A 1 222 ? 27.339 -8.472 -0.332 1.00 59.41 222 THR A O 1
ATOM 1726 N N . MET A 1 223 ? 29.549 -8.692 -0.238 1.00 60.06 223 MET A N 1
ATOM 1727 C CA . MET A 1 223 ? 29.643 -8.626 1.224 1.00 60.06 223 MET A CA 1
ATOM 1728 C C . MET A 1 223 ? 29.379 -7.207 1.747 1.00 60.06 223 MET A C 1
ATOM 1730 O O . MET A 1 223 ? 28.657 -7.045 2.727 1.00 60.06 223 MET A O 1
ATOM 1734 N N . LEU A 1 224 ? 29.864 -6.162 1.069 1.00 62.75 224 LEU A N 1
ATOM 1735 C CA . LEU A 1 224 ? 29.556 -4.758 1.389 1.00 62.75 224 LEU A CA 1
ATOM 1736 C C . LEU A 1 224 ? 28.106 -4.382 1.042 1.00 62.75 224 LEU A C 1
ATOM 1738 O O . LEU A 1 224 ? 27.434 -3.696 1.808 1.00 62.75 224 LEU A O 1
ATOM 1742 N N . GLY A 1 225 ? 27.587 -4.869 -0.084 1.00 62.72 225 GLY A N 1
ATOM 1743 C CA . GLY A 1 225 ? 26.201 -4.657 -0.499 1.00 62.72 225 GLY A CA 1
ATOM 1744 C C . GLY A 1 225 ? 25.203 -5.446 0.350 1.00 62.72 225 GLY A C 1
ATOM 1745 O O . GLY A 1 225 ? 24.198 -4.892 0.793 1.00 62.72 225 GLY A O 1
ATOM 1746 N N . ALA A 1 226 ? 25.494 -6.717 0.637 1.00 58.97 226 ALA A N 1
ATOM 1747 C CA . ALA A 1 226 ? 24.673 -7.564 1.497 1.00 58.97 226 ALA A CA 1
ATOM 1748 C C . ALA A 1 226 ? 24.754 -7.124 2.956 1.00 58.97 226 ALA A C 1
ATOM 1750 O O . ALA A 1 226 ? 23.727 -7.159 3.623 1.00 58.97 226 ALA A O 1
ATOM 1751 N N . SER A 1 227 ? 25.904 -6.647 3.450 1.00 65.94 227 SER A N 1
ATOM 1752 C CA . SER A 1 227 ? 25.962 -6.016 4.775 1.00 65.94 227 SER A CA 1
ATOM 1753 C C . SER A 1 227 ? 25.151 -4.727 4.791 1.00 65.94 227 SER A C 1
ATOM 1755 O O . SER A 1 227 ? 24.303 -4.599 5.656 1.00 65.94 227 SER A O 1
ATOM 1757 N N . GLY A 1 228 ? 25.250 -3.844 3.793 1.00 71.44 228 GLY A N 1
ATOM 1758 C CA . GLY A 1 228 ? 24.397 -2.651 3.717 1.00 71.44 228 GLY A CA 1
ATOM 1759 C C . GLY A 1 228 ? 22.895 -2.972 3.730 1.00 71.44 228 GLY A C 1
ATOM 1760 O O . GLY A 1 228 ? 22.137 -2.392 4.506 1.00 71.44 228 GLY A O 1
ATOM 1761 N N . TRP A 1 229 ? 22.458 -3.949 2.931 1.00 68.31 229 TRP A N 1
ATOM 1762 C CA . TRP A 1 229 ? 21.057 -4.384 2.890 1.00 68.31 229 TRP A CA 1
ATOM 1763 C C . TRP A 1 229 ? 20.615 -5.092 4.172 1.00 68.31 229 TRP A C 1
ATOM 1765 O O . TRP A 1 229 ? 19.521 -4.825 4.670 1.00 68.31 229 TRP A O 1
ATOM 1775 N N . CYS A 1 230 ? 21.459 -5.960 4.729 1.00 71.75 230 CYS A N 1
ATOM 1776 C CA . CYS A 1 230 ? 21.180 -6.683 5.966 1.00 71.75 230 CYS A CA 1
ATOM 1777 C C . CYS A 1 230 ? 21.132 -5.717 7.153 1.00 71.75 230 CYS A C 1
ATOM 1779 O O . CYS A 1 230 ? 20.181 -5.739 7.924 1.00 71.75 230 CYS A O 1
ATOM 1781 N N . THR A 1 231 ? 22.076 -4.783 7.243 1.00 71.62 231 THR A N 1
ATOM 1782 C CA . THR A 1 231 ? 22.124 -3.734 8.260 1.00 71.62 231 THR A CA 1
ATOM 1783 C C . THR A 1 231 ? 20.928 -2.791 8.134 1.00 71.62 231 THR A C 1
ATOM 1785 O O . THR A 1 231 ? 20.269 -2.535 9.136 1.00 71.62 231 THR A O 1
ATOM 1788 N N . CYS A 1 232 ? 20.546 -2.350 6.929 1.00 71.62 232 CYS A N 1
ATOM 1789 C CA . CYS A 1 232 ? 19.304 -1.592 6.734 1.00 71.62 232 CYS A CA 1
ATOM 1790 C C . CYS A 1 232 ? 18.064 -2.390 7.154 1.00 71.62 232 CYS A C 1
ATOM 1792 O O . CYS A 1 232 ? 17.162 -1.822 7.767 1.00 71.62 232 CYS A O 1
ATOM 1794 N N . TYR A 1 233 ? 18.002 -3.689 6.852 1.00 72.94 233 TYR A N 1
ATOM 1795 C CA . TYR A 1 233 ? 16.885 -4.541 7.254 1.00 72.94 233 TYR A CA 1
ATOM 1796 C C . TYR A 1 233 ? 16.82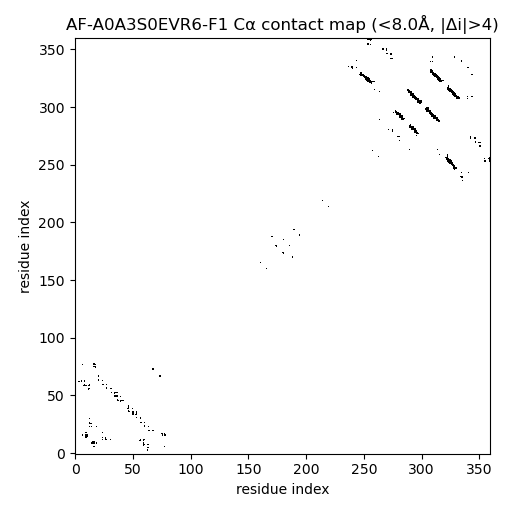8 -4.719 8.776 1.00 72.94 233 TYR A C 1
ATOM 1798 O O . TYR A 1 233 ? 15.754 -4.587 9.354 1.00 72.94 233 TYR A O 1
ATOM 1806 N N . ILE A 1 234 ? 17.976 -4.932 9.425 1.00 73.19 234 ILE A N 1
ATOM 1807 C CA . ILE A 1 234 ? 18.121 -5.045 10.880 1.00 73.19 234 ILE A CA 1
ATOM 1808 C C . ILE A 1 234 ? 17.760 -3.722 11.563 1.00 73.19 234 ILE A C 1
ATOM 1810 O O . ILE A 1 234 ? 16.981 -3.722 12.506 1.00 73.19 234 ILE A O 1
ATOM 1814 N N . PHE A 1 235 ? 18.229 -2.573 11.075 1.00 74.19 235 PHE A N 1
ATOM 1815 C CA . PHE A 1 235 ? 17.828 -1.282 11.639 1.00 74.19 235 PHE A CA 1
ATOM 1816 C C . PHE A 1 235 ? 16.335 -1.041 11.466 1.00 74.19 235 PHE A C 1
ATOM 1818 O O . PHE A 1 235 ? 15.654 -0.651 12.409 1.00 74.19 235 PHE A O 1
ATOM 1825 N N . ARG A 1 236 ? 15.790 -1.317 10.279 1.00 71.31 236 ARG A N 1
ATOM 1826 C CA . ARG A 1 236 ? 14.353 -1.175 10.033 1.00 71.31 236 ARG A CA 1
ATOM 1827 C C . ARG A 1 236 ? 13.533 -2.135 10.893 1.00 71.31 236 ARG A C 1
ATOM 1829 O O . ARG A 1 236 ? 12.417 -1.789 11.270 1.00 71.31 236 ARG A O 1
ATOM 1836 N N . TRP A 1 237 ? 14.097 -3.297 11.216 1.00 70.50 237 TRP A N 1
ATOM 1837 C CA . TRP A 1 237 ? 13.552 -4.253 12.168 1.00 70.50 237 TRP A CA 1
ATOM 1838 C C . TRP A 1 237 ? 13.516 -3.672 13.587 1.00 70.50 237 TRP A C 1
ATOM 1840 O O . TRP A 1 237 ? 12.429 -3.524 14.143 1.00 70.50 237 TRP A O 1
ATOM 1850 N N . PHE A 1 238 ? 14.660 -3.221 14.107 1.00 70.44 238 PHE A N 1
ATOM 1851 C CA . PHE A 1 238 ? 14.769 -2.612 15.435 1.00 70.44 238 PHE A CA 1
ATOM 1852 C C . PHE A 1 238 ? 13.895 -1.358 15.596 1.00 70.44 238 PHE A C 1
ATOM 1854 O O . PHE A 1 238 ? 13.212 -1.205 16.606 1.00 70.44 238 PHE A O 1
ATOM 1861 N N . PHE A 1 239 ? 13.851 -0.466 14.600 1.00 70.69 239 PHE A N 1
ATOM 1862 C CA . PHE A 1 239 ? 13.024 0.747 14.664 1.00 70.69 239 PHE A CA 1
ATOM 1863 C C . PHE A 1 239 ? 11.522 0.445 14.623 1.00 70.69 239 PHE A C 1
ATOM 1865 O O . PHE A 1 239 ? 10.743 1.120 15.298 1.00 70.69 239 PHE A O 1
ATOM 1872 N N . ALA A 1 240 ? 11.100 -0.556 13.843 1.00 65.38 240 ALA A N 1
ATOM 1873 C CA . ALA A 1 240 ? 9.704 -0.984 13.833 1.00 65.38 240 ALA A CA 1
ATOM 1874 C C . ALA A 1 240 ? 9.285 -1.540 15.201 1.00 65.38 240 ALA A C 1
ATOM 1876 O O . ALA A 1 240 ? 8.175 -1.260 15.653 1.00 65.38 240 ALA A O 1
ATOM 1877 N N . GLU A 1 241 ? 10.183 -2.264 15.869 1.00 65.50 241 GLU A N 1
ATOM 1878 C CA . GLU A 1 241 ? 9.961 -2.833 17.197 1.00 65.50 241 GLU A CA 1
ATOM 1879 C C . GLU A 1 241 ? 9.934 -1.752 18.294 1.00 65.50 241 GLU A C 1
ATOM 1881 O O . GLU A 1 241 ? 9.003 -1.723 19.096 1.00 65.50 241 GLU A O 1
ATOM 1886 N N . ALA A 1 242 ? 10.855 -0.782 18.269 1.00 65.25 242 ALA A N 1
ATOM 1887 C CA . ALA A 1 242 ? 10.897 0.319 19.240 1.00 65.25 242 ALA A CA 1
ATOM 1888 C C . ALA A 1 242 ? 9.640 1.212 19.201 1.00 65.25 242 ALA A C 1
ATOM 1890 O O . ALA A 1 242 ? 9.064 1.546 20.237 1.00 65.25 242 ALA A O 1
ATOM 1891 N N . GLU A 1 243 ? 9.167 1.577 18.007 1.00 66.12 243 GLU A N 1
ATOM 1892 C CA . GLU A 1 243 ? 7.931 2.358 17.847 1.00 66.12 243 GLU A CA 1
ATOM 1893 C C . GLU A 1 243 ? 6.680 1.570 18.257 1.00 66.12 243 GLU A C 1
ATOM 1895 O O . GLU A 1 243 ? 5.676 2.145 18.678 1.00 66.12 243 GLU A O 1
ATOM 1900 N N . LEU A 1 244 ? 6.726 0.245 18.144 1.00 64.94 244 LEU A N 1
ATOM 1901 C CA . LEU A 1 244 ? 5.637 -0.613 18.576 1.00 64.94 244 LEU A CA 1
ATOM 1902 C C . LEU A 1 244 ? 5.609 -0.765 20.098 1.00 64.94 244 LEU A C 1
ATOM 1904 O O . LEU A 1 244 ? 4.524 -0.728 20.666 1.00 64.94 244 LEU A O 1
ATOM 1908 N N . ILE A 1 245 ? 6.760 -0.864 20.766 1.00 63.44 245 ILE A N 1
ATOM 1909 C CA . ILE A 1 245 ? 6.833 -0.859 22.237 1.00 63.44 245 ILE A CA 1
ATOM 1910 C C . ILE A 1 245 ? 6.156 0.405 22.793 1.00 63.44 245 ILE A C 1
ATOM 1912 O O . ILE A 1 245 ? 5.375 0.322 23.742 1.00 63.44 245 ILE A O 1
ATOM 1916 N N . LYS A 1 246 ? 6.331 1.557 22.128 1.00 66.94 246 LYS A N 1
ATOM 1917 C CA . LYS A 1 246 ? 5.614 2.798 22.474 1.00 66.94 246 LYS A CA 1
ATOM 1918 C C . LYS A 1 246 ? 4.092 2.682 22.318 1.00 66.94 246 LYS A C 1
ATOM 1920 O O . LYS A 1 246 ? 3.356 3.274 23.103 1.00 66.94 246 LYS A O 1
ATOM 1925 N N . LEU A 1 247 ? 3.604 1.936 21.322 1.00 63.34 247 LEU A N 1
ATOM 1926 C CA . LEU A 1 247 ? 2.171 1.653 21.156 1.00 63.34 247 LEU A CA 1
ATOM 1927 C C . LEU A 1 247 ? 1.659 0.640 22.190 1.00 63.34 247 LEU A C 1
ATOM 1929 O O . LEU A 1 247 ? 0.535 0.789 22.664 1.00 63.34 247 LEU A O 1
ATOM 1933 N N . GLN A 1 248 ? 2.473 -0.352 22.566 1.00 62.25 248 GLN A N 1
ATOM 1934 C CA . GLN A 1 248 ? 2.106 -1.376 23.549 1.00 62.25 248 GLN A CA 1
ATOM 1935 C C . GLN A 1 248 ? 1.915 -0.805 24.958 1.00 62.25 248 GLN A C 1
ATOM 1937 O O . GLN A 1 248 ? 1.108 -1.329 25.720 1.00 62.25 248 GLN A O 1
ATOM 1942 N N . GLN A 1 249 ? 2.610 0.283 25.290 1.00 60.69 249 GLN A N 1
ATOM 1943 C CA . GLN A 1 249 ? 2.556 0.907 26.616 1.00 60.69 249 GLN A CA 1
ATOM 1944 C C . GLN A 1 249 ? 1.571 2.076 26.720 1.00 60.69 249 GLN A C 1
ATOM 1946 O O . GLN A 1 249 ? 1.481 2.719 27.766 1.00 60.69 249 GLN A O 1
ATOM 1951 N N . LYS A 1 250 ? 0.828 2.388 25.653 1.00 66.50 250 LYS A N 1
ATOM 1952 C CA . LYS A 1 250 ? -0.054 3.553 25.660 1.00 66.50 250 LYS A CA 1
ATOM 1953 C C . LYS A 1 250 ? -1.424 3.210 26.225 1.00 66.50 250 LYS A C 1
ATOM 1955 O O . LYS A 1 250 ? -2.371 2.970 25.482 1.00 66.50 250 LYS A O 1
ATOM 1960 N N . GLU A 1 251 ? -1.536 3.270 27.544 1.00 73.12 251 GLU A N 1
ATOM 1961 C CA . GLU A 1 251 ? -2.837 3.339 28.193 1.00 73.12 251 GLU A CA 1
ATOM 1962 C C . GLU A 1 251 ? -3.492 4.685 27.855 1.00 73.12 251 GLU A C 1
ATOM 1964 O O . GLU A 1 251 ? -2.962 5.762 28.138 1.00 73.12 251 GLU A O 1
ATOM 1969 N N . MET A 1 252 ? -4.647 4.633 27.204 1.00 73.56 252 MET A N 1
ATOM 1970 C CA . MET A 1 252 ? -5.510 5.801 27.058 1.00 73.56 252 MET A CA 1
ATOM 1971 C C . MET A 1 252 ? -6.613 5.725 28.097 1.00 73.56 252 MET A C 1
ATOM 1973 O O . MET A 1 252 ? -6.998 4.632 28.481 1.00 73.56 252 MET A O 1
ATOM 1977 N N . TYR A 1 253 ? -7.089 6.883 28.542 1.00 80.62 253 TYR A N 1
ATOM 1978 C CA . TYR A 1 253 ? -8.120 7.019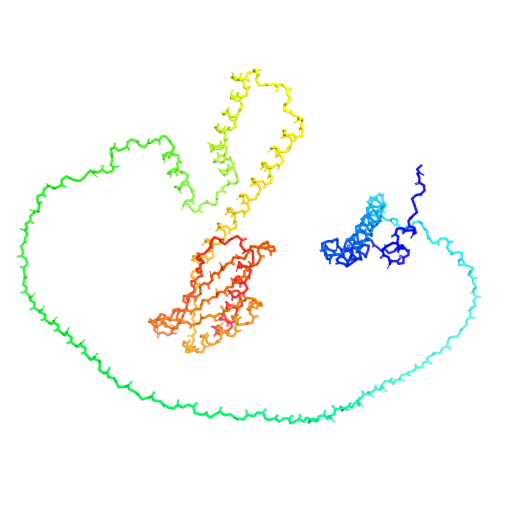 29.559 1.00 80.62 253 TYR A CA 1
ATOM 1979 C C . TYR A 1 253 ? -9.186 7.963 29.006 1.00 80.62 253 TYR A C 1
ATOM 1981 O O . TYR A 1 253 ? -8.880 9.101 28.649 1.00 80.62 253 TYR A O 1
ATOM 1989 N N . PHE A 1 254 ? -10.430 7.496 28.925 1.00 78.56 254 PHE A N 1
ATOM 1990 C CA . PHE A 1 254 ? -11.569 8.295 28.470 1.00 78.56 254 PHE A CA 1
ATOM 1991 C C . PHE A 1 254 ? -12.639 8.319 29.548 1.00 78.56 254 PHE A C 1
ATOM 1993 O O . PHE A 1 254 ? -12.842 7.316 30.223 1.00 78.56 254 PHE A O 1
ATOM 2000 N N . ARG A 1 255 ? -13.327 9.450 29.694 1.00 80.81 255 ARG A N 1
ATOM 2001 C CA . ARG A 1 255 ? -14.506 9.580 30.549 1.00 80.81 255 ARG A CA 1
ATOM 2002 C C . ARG A 1 255 ? -15.736 9.561 29.656 1.00 80.81 255 ARG A C 1
ATOM 2004 O O . ARG A 1 255 ? -15.881 10.434 28.813 1.00 80.81 255 ARG A O 1
ATOM 2011 N N . SER A 1 256 ? -16.608 8.577 29.846 1.00 80.50 256 SER A N 1
ATOM 2012 C CA . SER A 1 256 ? -17.886 8.490 29.137 1.00 80.50 256 SER A CA 1
ATOM 2013 C C . SER A 1 256 ? -19.032 8.274 30.120 1.00 80.50 256 SER A C 1
ATOM 2015 O O . SER A 1 256 ? -18.865 7.576 31.124 1.00 80.50 256 SER A O 1
ATOM 2017 N N . GLY A 1 257 ? -20.185 8.880 29.820 1.00 83.62 257 GLY A N 1
ATOM 2018 C CA . GLY A 1 257 ? -21.457 8.612 30.496 1.00 83.62 257 GLY A CA 1
ATOM 2019 C C . GLY A 1 257 ? -22.223 7.415 29.920 1.00 83.62 257 GLY A C 1
ATOM 2020 O O . GLY A 1 257 ? -23.275 7.064 30.448 1.00 83.62 257 GLY A O 1
ATOM 2021 N N . ARG A 1 258 ? -21.727 6.793 28.840 1.00 83.25 258 ARG A N 1
ATOM 2022 C CA . ARG A 1 258 ? -22.347 5.603 28.243 1.00 83.25 258 ARG A CA 1
ATOM 2023 C C . ARG A 1 258 ? -22.099 4.360 29.089 1.00 83.25 258 ARG A C 1
ATOM 2025 O O . ARG A 1 258 ? -21.110 4.273 29.822 1.00 83.25 258 ARG A O 1
ATOM 2032 N N . SER A 1 259 ? -22.988 3.377 28.955 1.00 84.81 259 SER A N 1
ATOM 2033 C CA . SER A 1 259 ? -22.772 2.072 29.568 1.00 84.81 259 SER A CA 1
ATOM 2034 C C . SER A 1 259 ? -21.549 1.384 28.947 1.00 84.81 259 SER A C 1
ATOM 2036 O O . SER A 1 259 ? -21.161 1.660 27.808 1.00 84.81 259 SER A O 1
ATOM 2038 N N . LEU A 1 260 ? -20.933 0.455 29.685 1.00 81.44 260 LEU A N 1
ATOM 2039 C CA . LEU A 1 260 ? -19.836 -0.360 29.153 1.00 81.44 260 LEU A CA 1
ATOM 2040 C C . LEU A 1 260 ? -20.260 -1.122 27.886 1.00 81.44 260 LEU A C 1
ATOM 2042 O O . LEU A 1 260 ? -19.459 -1.246 26.964 1.00 81.44 260 LEU A O 1
ATOM 2046 N N . GLY A 1 261 ? -21.511 -1.594 27.832 1.00 84.81 261 GLY A N 1
ATOM 2047 C CA . GLY A 1 261 ? -22.063 -2.305 26.677 1.00 84.81 261 GLY A CA 1
ATOM 2048 C C . GLY A 1 261 ? -22.060 -1.445 25.415 1.00 84.81 261 GLY A C 1
ATOM 2049 O O . GLY A 1 261 ? -21.471 -1.845 24.414 1.00 84.81 261 GLY A O 1
ATOM 2050 N N . ASP A 1 262 ? -22.599 -0.227 25.498 1.00 87.94 262 ASP A N 1
ATOM 2051 C CA . ASP A 1 262 ? -22.683 0.683 24.346 1.00 87.94 262 ASP A CA 1
ATOM 2052 C C . ASP A 1 262 ? -21.298 1.054 23.805 1.00 87.94 262 ASP A C 1
ATOM 2054 O O . ASP A 1 262 ? -21.092 1.156 22.595 1.00 87.94 262 ASP A O 1
ATOM 2058 N N . THR A 1 263 ? -20.324 1.251 24.698 1.00 83.12 263 THR A N 1
ATOM 2059 C CA . THR A 1 263 ? -18.953 1.564 24.283 1.00 83.12 263 THR A CA 1
ATOM 2060 C C . THR A 1 263 ? -18.259 0.358 23.662 1.00 83.12 263 THR A C 1
ATOM 2062 O O . THR A 1 263 ? -17.524 0.510 22.686 1.00 83.12 263 THR A O 1
ATOM 2065 N N . VAL A 1 264 ? -18.497 -0.845 24.188 1.00 85.31 264 VAL A N 1
ATOM 2066 C CA . VAL A 1 264 ? -17.988 -2.084 23.589 1.00 85.31 264 VAL A CA 1
ATOM 2067 C C . VAL A 1 264 ? -18.591 -2.298 22.201 1.00 85.31 264 VAL A C 1
ATOM 2069 O O . VAL A 1 264 ? -17.863 -2.679 21.288 1.00 85.31 264 VAL A O 1
ATOM 2072 N N . ASP A 1 265 ? -19.877 -2.022 22.006 1.00 89.94 265 ASP A N 1
ATOM 2073 C CA . ASP A 1 265 ? -20.532 -2.187 20.706 1.00 89.94 265 ASP A CA 1
ATOM 2074 C C . ASP A 1 265 ? -20.089 -1.126 19.688 1.00 89.94 265 ASP A C 1
ATOM 2076 O O . ASP A 1 265 ? -19.841 -1.451 18.523 1.00 89.94 265 ASP A O 1
ATOM 2080 N N . LEU A 1 266 ? -19.855 0.114 20.129 1.00 89.50 266 LEU A N 1
ATOM 2081 C CA . LEU A 1 266 ? -19.182 1.127 19.312 1.00 89.50 266 LEU A CA 1
ATOM 2082 C C . LEU A 1 266 ? -17.775 0.669 18.909 1.00 89.50 266 LEU A C 1
ATOM 2084 O O . LEU A 1 266 ? -17.399 0.762 17.739 1.00 89.50 266 LEU A O 1
ATOM 2088 N N . ALA A 1 267 ? -17.005 0.149 19.867 1.00 86.75 267 ALA A N 1
ATOM 2089 C CA . ALA A 1 267 ? -15.664 -0.336 19.599 1.00 86.75 267 ALA A CA 1
ATOM 2090 C C . ALA A 1 267 ? -15.677 -1.496 18.600 1.00 86.75 267 ALA A C 1
ATOM 2092 O O . ALA A 1 267 ? -14.885 -1.473 17.662 1.00 86.75 267 ALA A O 1
ATOM 2093 N N . LYS A 1 268 ? -16.603 -2.456 18.736 1.00 89.44 268 LYS A N 1
ATOM 2094 C CA . LYS A 1 268 ? -16.812 -3.534 17.755 1.00 89.44 268 LYS A CA 1
ATOM 2095 C C . LYS A 1 268 ? -17.077 -2.981 16.360 1.00 89.44 268 LYS A C 1
ATOM 2097 O O . LYS A 1 268 ? -16.400 -3.397 15.431 1.00 89.44 268 LYS A O 1
ATOM 2102 N N . SER A 1 269 ? -17.980 -2.011 16.219 1.00 93.94 269 SER A N 1
ATOM 2103 C CA . SER A 1 269 ? -18.311 -1.400 14.922 1.00 93.94 269 SER A CA 1
ATOM 2104 C C . SER A 1 269 ? -17.093 -0.745 14.250 1.00 93.94 269 SER A C 1
ATOM 2106 O O . SER A 1 269 ? -16.810 -0.980 13.071 1.00 93.94 269 SER A O 1
ATOM 2108 N N . ILE A 1 270 ? -16.301 0.021 15.010 1.00 91.19 270 ILE A N 1
ATOM 2109 C CA . ILE A 1 270 ? -15.067 0.648 14.506 1.00 91.19 270 ILE A CA 1
ATOM 2110 C C . ILE A 1 270 ? -14.034 -0.418 14.132 1.00 91.19 270 ILE A C 1
ATOM 2112 O O . ILE A 1 270 ? -13.386 -0.335 13.089 1.00 91.19 270 ILE A O 1
ATOM 2116 N N . ILE A 1 271 ? -13.883 -1.430 14.980 1.00 87.88 271 ILE A N 1
ATOM 2117 C CA . ILE A 1 271 ? -12.964 -2.543 14.773 1.00 87.88 271 ILE A CA 1
ATOM 2118 C C . ILE A 1 271 ? -13.330 -3.325 13.501 1.00 87.88 271 ILE A C 1
ATOM 2120 O O . ILE A 1 271 ? -12.460 -3.589 12.668 1.00 87.88 271 ILE A O 1
ATOM 2124 N N . GLU A 1 272 ? -14.613 -3.636 13.312 1.00 90.00 272 GLU A N 1
ATOM 2125 C CA . GLU A 1 272 ? -15.138 -4.352 12.150 1.00 90.00 272 GLU A CA 1
ATOM 2126 C C . GLU A 1 272 ? -14.876 -3.581 10.854 1.00 90.00 272 GLU A C 1
ATOM 2128 O O . GLU A 1 272 ? -14.396 -4.170 9.882 1.00 90.00 272 GLU A O 1
ATOM 2133 N N . LYS A 1 273 ? -15.055 -2.253 10.869 1.00 93.75 273 LYS A N 1
ATOM 2134 C CA . LYS A 1 273 ? -14.751 -1.355 9.741 1.00 93.75 273 LYS A CA 1
ATOM 2135 C C . LYS A 1 273 ? -13.286 -1.417 9.285 1.00 93.75 273 LYS A C 1
ATOM 2137 O O . LYS A 1 273 ? -13.007 -1.196 8.107 1.00 93.75 273 LYS A O 1
ATOM 2142 N N . HIS A 1 274 ? -12.354 -1.719 10.191 1.00 90.31 274 HIS A N 1
ATOM 2143 C CA . HIS A 1 274 ? -10.916 -1.838 9.896 1.00 90.31 274 HIS A CA 1
ATOM 2144 C C . HIS A 1 274 ? -10.434 -3.285 9.751 1.00 90.31 274 HIS A C 1
ATOM 2146 O O . HIS A 1 274 ? -9.226 -3.532 9.694 1.00 90.31 274 HIS A O 1
ATOM 2152 N N . THR A 1 275 ? -11.351 -4.249 9.671 1.00 88.06 275 THR A N 1
ATOM 2153 C CA . THR A 1 275 ? -10.997 -5.659 9.486 1.00 88.06 275 THR A CA 1
ATOM 2154 C C . THR A 1 275 ? -10.366 -5.868 8.115 1.00 88.06 275 THR A C 1
ATOM 2156 O O . THR A 1 275 ? -10.925 -5.512 7.078 1.00 88.06 275 THR A O 1
ATOM 2159 N N . VAL A 1 276 ? -9.170 -6.453 8.104 1.00 86.00 276 VAL A N 1
ATOM 2160 C CA . VAL A 1 276 ? -8.510 -6.875 6.865 1.00 86.00 276 VAL A CA 1
ATOM 2161 C C . VAL A 1 276 ? -9.219 -8.110 6.289 1.00 86.00 276 VAL A C 1
ATOM 2163 O O . VAL A 1 276 ? -9.703 -8.923 7.071 1.00 86.00 276 VAL A O 1
ATOM 2166 N N . PRO A 1 277 ? -9.250 -8.319 4.957 1.00 85.19 277 PRO A N 1
ATOM 2167 C CA . PRO A 1 277 ? -9.983 -9.434 4.337 1.00 85.19 277 PRO A CA 1
ATOM 2168 C C . PRO A 1 277 ? -9.642 -10.833 4.880 1.00 85.19 277 PRO A C 1
ATOM 2170 O O . PRO A 1 277 ? -10.480 -11.725 4.839 1.00 85.19 277 PRO A O 1
ATOM 2173 N N . ASN A 1 278 ? -8.431 -11.011 5.419 1.00 84.62 278 ASN A N 1
ATOM 2174 C CA . ASN A 1 278 ? -7.940 -12.270 5.994 1.00 84.62 278 ASN A CA 1
ATOM 2175 C C . ASN A 1 278 ? -7.866 -12.235 7.533 1.00 84.62 278 ASN A C 1
ATOM 2177 O O . ASN A 1 278 ? -7.102 -12.985 8.143 1.00 84.62 278 ASN A O 1
ATOM 2181 N N . GLY A 1 279 ? -8.586 -11.306 8.161 1.00 87.50 279 GLY A N 1
ATOM 2182 C CA . GLY A 1 279 ? -8.617 -11.110 9.602 1.00 87.50 279 GLY A CA 1
ATOM 2183 C C . GLY A 1 279 ? -9.962 -11.492 10.195 1.00 87.50 279 GLY A C 1
ATOM 2184 O O . GLY A 1 279 ? -11.008 -11.248 9.606 1.00 87.50 279 GLY A O 1
ATOM 2185 N N . SER A 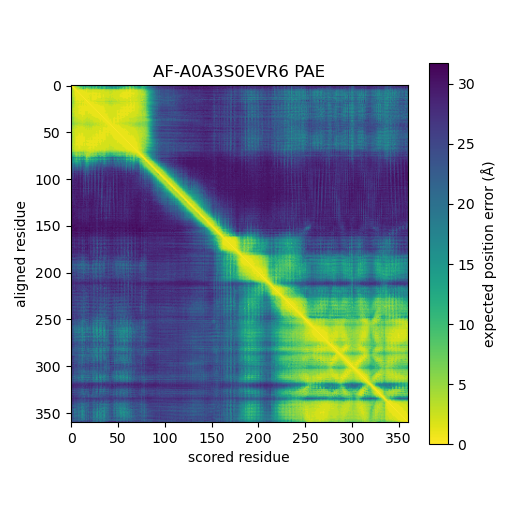1 280 ? -9.926 -12.076 11.387 1.00 89.25 280 SER A N 1
ATOM 2186 C CA . SER A 1 280 ? -11.109 -12.369 12.188 1.00 89.25 280 SER A CA 1
ATOM 2187 C C . SER A 1 280 ? -10.924 -11.816 13.595 1.00 89.25 280 SER A C 1
ATOM 2189 O O . SER A 1 280 ? -9.925 -12.093 14.266 1.00 89.25 280 SER A O 1
ATOM 2191 N N . TRP A 1 281 ? -11.882 -11.008 14.036 1.00 89.00 281 TRP A N 1
ATOM 2192 C CA . TRP A 1 281 ? -11.932 -10.523 15.407 1.00 89.00 281 TRP A CA 1
ATOM 2193 C C . TRP A 1 281 ? -12.689 -11.515 16.282 1.00 89.00 281 TRP A C 1
ATOM 2195 O O . TRP A 1 281 ? -13.750 -12.017 15.916 1.00 89.00 281 TRP A O 1
ATOM 2205 N N . ARG A 1 282 ? -12.144 -11.785 17.464 1.00 90.81 282 ARG A N 1
ATOM 2206 C CA . ARG A 1 282 ? -12.785 -12.551 18.525 1.00 90.81 282 ARG A CA 1
ATOM 2207 C C . ARG A 1 282 ? -12.943 -11.648 19.735 1.00 90.81 282 ARG A C 1
ATOM 2209 O O . ARG A 1 282 ? -11.957 -11.132 20.247 1.00 90.81 282 ARG A O 1
ATOM 2216 N N . PHE A 1 283 ? -14.170 -11.495 20.210 1.00 90.25 283 PHE A N 1
ATOM 2217 C CA . PHE A 1 283 ? -14.463 -10.743 21.426 1.00 90.25 283 PHE A CA 1
ATOM 2218 C C . PHE A 1 283 ? -14.699 -11.724 22.576 1.00 90.25 283 PHE A C 1
ATOM 2220 O O . PHE A 1 283 ? -15.519 -12.632 22.457 1.00 90.25 283 PHE A O 1
ATOM 2227 N N . VAL A 1 284 ? -13.968 -11.561 23.676 1.00 90.69 284 VAL A N 1
ATOM 2228 C CA . VAL A 1 284 ? -14.055 -12.401 24.875 1.00 90.69 284 VAL A CA 1
ATOM 2229 C C . VAL A 1 284 ? -14.287 -11.499 26.081 1.00 90.69 284 VAL A C 1
ATOM 2231 O O . VAL A 1 284 ? -13.467 -10.640 26.390 1.00 90.69 284 VAL A O 1
ATOM 2234 N N . ALA A 1 285 ? -15.405 -11.685 26.777 1.00 87.88 285 ALA A N 1
ATOM 2235 C CA . ALA A 1 285 ? -15.645 -11.022 28.055 1.00 87.88 285 ALA A CA 1
ATOM 2236 C C . ALA A 1 285 ? -14.961 -11.816 29.179 1.00 87.88 285 ALA A C 1
ATOM 2238 O O . ALA A 1 285 ? -15.186 -13.019 29.314 1.00 87.88 285 ALA A O 1
ATOM 2239 N N . ALA A 1 286 ? -14.132 -11.157 29.988 1.00 84.12 286 ALA A N 1
ATOM 2240 C CA . ALA A 1 286 ? -13.416 -11.771 31.101 1.00 84.12 286 ALA A CA 1
ATOM 2241 C C . ALA A 1 286 ? -13.362 -10.815 32.304 1.00 84.12 286 ALA A C 1
ATOM 2243 O O . ALA A 1 286 ? -12.646 -9.815 32.286 1.00 84.12 286 ALA A O 1
ATOM 2244 N N . GLY A 1 287 ? -14.107 -11.138 33.367 1.00 77.31 287 GLY A N 1
ATOM 2245 C CA . GLY A 1 287 ? -13.966 -10.488 34.678 1.00 77.31 287 GLY A CA 1
ATOM 2246 C C . GLY A 1 287 ? -14.207 -8.974 34.689 1.00 77.31 287 GLY A C 1
ATOM 2247 O O . GLY A 1 287 ? -13.427 -8.247 35.291 1.00 77.31 287 GLY A O 1
ATOM 2248 N N . GLY A 1 288 ? -15.243 -8.486 33.997 1.00 77.75 288 GLY A N 1
ATOM 2249 C CA . GLY A 1 288 ? -15.558 -7.049 33.907 1.00 77.75 288 GLY A CA 1
ATOM 2250 C C . GLY A 1 288 ? -14.749 -6.282 32.854 1.00 77.75 288 GLY A C 1
ATOM 2251 O O . GLY A 1 288 ? -15.050 -5.124 32.573 1.00 77.75 288 GLY A O 1
ATOM 2252 N N . ALA A 1 289 ? -13.775 -6.935 32.219 1.00 80.38 289 ALA A N 1
ATOM 2253 C CA . ALA A 1 289 ? -13.128 -6.451 31.011 1.00 80.38 289 ALA A CA 1
ATOM 2254 C C . ALA A 1 289 ? -13.716 -7.151 29.777 1.00 80.38 289 ALA A C 1
ATOM 2256 O O . ALA A 1 289 ? -14.089 -8.325 29.822 1.00 80.38 289 ALA A O 1
ATOM 2257 N N . THR A 1 290 ? -13.765 -6.437 28.658 1.00 81.69 290 THR A N 1
ATOM 2258 C CA . THR A 1 290 ? -13.994 -7.034 27.341 1.00 81.69 290 THR A CA 1
ATOM 2259 C C . THR A 1 290 ? -12.687 -7.002 26.575 1.00 81.69 290 THR A C 1
ATOM 2261 O O . THR A 1 290 ? -12.040 -5.969 26.476 1.00 81.69 290 THR A O 1
ATOM 2264 N N . GLU A 1 291 ? -12.272 -8.132 26.034 1.00 86.50 291 GLU A N 1
ATOM 2265 C CA . GLU A 1 291 ? -11.065 -8.251 25.234 1.00 86.50 291 GLU A CA 1
ATOM 2266 C C . GLU A 1 291 ? -11.441 -8.502 23.776 1.00 86.50 291 GLU A C 1
ATOM 2268 O O . GLU A 1 291 ? -12.233 -9.392 23.482 1.00 86.50 291 GLU A O 1
ATOM 2273 N N . ALA A 1 292 ? -10.873 -7.724 22.861 1.00 83.88 292 ALA A N 1
ATOM 2274 C CA . ALA A 1 292 ? -10.965 -7.940 21.428 1.00 83.88 292 ALA A CA 1
ATOM 2275 C C . ALA A 1 292 ? -9.620 -8.455 20.909 1.00 83.88 292 ALA A C 1
ATOM 2277 O O . ALA A 1 292 ? -8.599 -7.778 21.010 1.00 83.88 292 ALA A O 1
ATOM 2278 N N . THR A 1 293 ? -9.612 -9.650 20.334 1.00 85.00 293 THR A N 1
ATOM 2279 C CA . THR A 1 293 ? -8.424 -10.287 19.767 1.00 85.00 293 THR A CA 1
ATOM 2280 C C . THR A 1 293 ? -8.604 -10.443 18.261 1.00 85.00 293 THR A C 1
ATOM 2282 O O . THR A 1 293 ? -9.451 -11.209 17.812 1.00 85.00 293 THR A O 1
ATOM 2285 N N . LEU A 1 294 ? -7.811 -9.737 17.461 1.00 81.94 294 LEU A N 1
ATOM 2286 C CA . LEU A 1 294 ? -7.720 -9.950 16.020 1.00 81.94 294 LEU A CA 1
ATOM 2287 C C . LEU A 1 294 ? -6.689 -11.024 15.731 1.00 81.94 294 LEU A C 1
ATOM 2289 O O . LEU A 1 294 ? -5.500 -10.824 15.981 1.00 81.94 294 LEU A O 1
ATOM 2293 N N . HIS A 1 295 ? -7.139 -12.106 15.113 1.00 84.00 295 HIS A N 1
ATOM 2294 C CA . HIS A 1 295 ? -6.270 -13.072 14.463 1.00 84.00 295 HIS A CA 1
ATOM 2295 C C . HIS A 1 295 ? -6.309 -12.838 12.960 1.00 84.00 295 HIS A C 1
ATOM 2297 O O . HIS A 1 295 ? -7.389 -12.819 12.368 1.00 84.00 295 HIS A O 1
ATOM 2303 N N . PHE A 1 296 ? -5.151 -12.682 12.328 1.00 81.75 296 PHE A N 1
ATOM 2304 C CA . PHE A 1 296 ? -5.083 -12.618 10.873 1.00 81.75 296 PHE A CA 1
ATOM 2305 C C . PHE A 1 296 ? -3.848 -13.326 10.335 1.00 81.75 296 PHE A C 1
ATOM 2307 O O . PHE A 1 296 ? -2.802 -13.368 10.986 1.00 81.75 296 PHE A O 1
ATOM 2314 N N . GLU A 1 297 ? -3.984 -13.891 9.140 1.00 81.75 297 GLU A N 1
ATOM 2315 C CA . GLU A 1 297 ? -2.864 -14.464 8.404 1.00 81.75 297 GLU A CA 1
ATOM 2316 C C . GLU A 1 297 ? -2.356 -13.456 7.379 1.00 81.75 297 GLU A C 1
ATOM 2318 O O . GLU A 1 297 ? -3.098 -12.984 6.515 1.00 81.75 297 GLU A O 1
ATOM 2323 N N . GLU A 1 298 ? -1.072 -13.127 7.480 1.00 81.75 298 GLU A N 1
ATOM 2324 C CA . GLU A 1 298 ? -0.375 -12.317 6.491 1.00 81.75 298 GLU A CA 1
ATOM 2325 C C . GLU A 1 298 ? 0.539 -13.211 5.657 1.00 81.75 298 GLU A C 1
ATOM 2327 O O . GLU A 1 298 ? 1.367 -13.960 6.185 1.00 81.75 298 GLU A O 1
ATOM 2332 N N . GLU A 1 299 ? 0.389 -13.120 4.342 1.00 78.94 299 GLU A N 1
ATOM 2333 C CA . GLU A 1 299 ? 1.285 -13.746 3.379 1.00 78.94 299 GLU A CA 1
ATOM 2334 C C . GLU A 1 299 ? 2.512 -12.842 3.218 1.00 78.94 299 GLU A C 1
ATOM 2336 O O . GLU A 1 299 ? 2.443 -11.767 2.625 1.00 78.94 299 GLU A O 1
ATOM 2341 N N . VAL A 1 300 ? 3.630 -13.235 3.835 1.00 75.31 300 VAL A N 1
ATOM 2342 C CA . VAL A 1 300 ? 4.886 -12.463 3.775 1.00 75.31 300 VAL A CA 1
ATOM 2343 C C . VAL A 1 300 ? 5.642 -12.784 2.486 1.00 75.31 300 VAL A C 1
ATOM 2345 O O . VAL A 1 300 ? 6.290 -11.917 1.906 1.00 75.31 300 VAL A O 1
ATOM 2348 N N . PHE A 1 301 ? 5.518 -14.030 2.035 1.00 71.44 301 PHE A N 1
ATOM 2349 C CA . PHE A 1 301 ? 5.992 -14.545 0.756 1.00 71.44 301 PHE A CA 1
ATOM 2350 C C . PHE A 1 301 ? 4.939 -15.516 0.210 1.00 71.44 301 PHE A C 1
ATOM 2352 O O . PHE A 1 301 ? 4.191 -16.055 1.029 1.00 71.44 301 PHE A O 1
ATOM 2359 N N . PRO A 1 302 ? 4.923 -15.804 -1.108 1.00 71.81 302 PRO A N 1
ATOM 2360 C CA . PRO A 1 302 ? 3.943 -16.697 -1.746 1.00 71.81 302 PRO A CA 1
ATOM 2361 C C . PRO A 1 302 ? 3.770 -18.080 -1.088 1.00 71.81 302 PRO A C 1
ATOM 2363 O O . PRO A 1 302 ? 2.793 -18.781 -1.326 1.00 71.81 302 PRO A O 1
ATOM 2366 N N . GLU A 1 303 ? 4.732 -18.487 -0.256 1.00 77.88 303 GLU A N 1
ATOM 2367 C CA . GLU A 1 303 ? 4.770 -19.789 0.415 1.00 77.88 303 GLU A CA 1
ATOM 2368 C C . GLU A 1 303 ? 4.841 -19.680 1.949 1.00 77.88 303 GLU A C 1
ATOM 2370 O O . GLU A 1 303 ? 4.763 -20.686 2.651 1.00 77.88 303 GLU A O 1
ATOM 2375 N N . VAL A 1 304 ? 4.969 -18.466 2.505 1.00 75.94 304 VAL A N 1
ATOM 2376 C CA . VAL A 1 304 ? 5.150 -18.251 3.949 1.00 75.94 304 VAL A CA 1
ATOM 2377 C C . VAL A 1 304 ? 4.016 -17.399 4.496 1.00 75.94 304 VAL A C 1
ATOM 2379 O O . VAL A 1 304 ? 4.034 -16.165 4.434 1.00 75.94 304 VAL A O 1
ATOM 2382 N N . LYS A 1 305 ? 3.048 -18.082 5.107 1.00 81.00 305 LYS A N 1
ATOM 2383 C CA . LYS A 1 305 ? 1.995 -17.459 5.907 1.00 81.00 305 LYS A CA 1
ATOM 2384 C C . LYS A 1 305 ? 2.474 -17.264 7.337 1.00 81.00 305 LYS A C 1
ATOM 2386 O O . LYS A 1 305 ? 3.067 -18.162 7.934 1.00 81.00 305 LYS A O 1
ATOM 2391 N N . ARG A 1 306 ? 2.204 -16.094 7.910 1.00 80.50 306 ARG A N 1
ATOM 2392 C CA . ARG A 1 306 ? 2.434 -15.826 9.333 1.00 80.50 306 ARG A CA 1
ATOM 2393 C C . ARG A 1 306 ? 1.121 -15.472 10.006 1.00 80.50 306 ARG A C 1
ATOM 2395 O O . ARG A 1 306 ? 0.453 -14.523 9.604 1.00 80.50 306 ARG A O 1
ATOM 2402 N N . SER A 1 307 ? 0.791 -16.212 11.060 1.00 81.12 307 SER A N 1
ATOM 2403 C CA . SER A 1 307 ? -0.322 -15.870 11.941 1.00 81.12 307 SER A CA 1
ATOM 2404 C C . SER A 1 307 ? 0.084 -14.717 12.855 1.00 81.12 307 SER A C 1
ATOM 2406 O O . SER A 1 307 ? 1.148 -14.741 13.484 1.00 81.12 307 SER A O 1
ATOM 2408 N N . ARG A 1 308 ? -0.753 -13.684 12.901 1.00 81.62 308 ARG A N 1
ATOM 2409 C CA . ARG A 1 308 ? -0.586 -12.499 13.738 1.00 81.62 308 ARG A CA 1
ATOM 2410 C C . ARG A 1 308 ? -1.768 -12.376 14.686 1.00 81.62 308 ARG A C 1
ATOM 2412 O O . ARG A 1 308 ? -2.890 -12.746 14.351 1.00 81.62 308 ARG A O 1
ATOM 2419 N N . CYS A 1 309 ? -1.491 -11.845 15.872 1.00 81.44 309 CYS A N 1
ATOM 2420 C CA . CYS A 1 309 ? -2.475 -11.629 16.921 1.00 81.44 309 CYS A CA 1
ATOM 2421 C C . CYS A 1 309 ? -2.315 -10.209 17.471 1.00 81.44 309 CYS A C 1
ATOM 2423 O O . CYS A 1 309 ? -1.226 -9.843 17.925 1.00 81.44 309 CYS A O 1
ATOM 2425 N N . LEU A 1 310 ? -3.386 -9.422 17.398 1.00 83.12 310 LEU A N 1
ATOM 2426 C CA . LEU A 1 310 ? -3.495 -8.094 17.991 1.00 83.12 310 LEU A CA 1
ATOM 2427 C C . LEU A 1 310 ? -4.584 -8.150 19.060 1.00 83.12 310 LEU A C 1
ATOM 2429 O O . LEU A 1 310 ? -5.729 -8.477 18.768 1.00 83.12 310 LEU A O 1
ATOM 2433 N N . LYS A 1 311 ? -4.227 -7.832 20.298 1.00 85.25 311 LYS A N 1
ATOM 2434 C CA . LYS A 1 311 ? -5.117 -7.881 21.455 1.00 85.25 311 LYS A CA 1
ATOM 2435 C C . LYS A 1 311 ? -5.373 -6.462 21.936 1.00 85.25 311 LYS A C 1
ATOM 2437 O O . LYS A 1 311 ? -4.423 -5.757 22.256 1.00 85.25 311 LYS A O 1
ATOM 2442 N N . ILE A 1 312 ? -6.640 -6.070 21.969 1.00 83.62 312 ILE A N 1
ATOM 2443 C CA . ILE A 1 312 ? -7.136 -4.801 22.490 1.00 83.62 312 ILE A CA 1
ATOM 2444 C C . ILE A 1 312 ? -7.989 -5.126 23.709 1.00 83.62 312 ILE A C 1
ATOM 2446 O O . ILE A 1 312 ? -9.040 -5.754 23.594 1.00 83.62 312 ILE A O 1
ATOM 2450 N N . ARG A 1 313 ? -7.532 -4.732 24.893 1.00 83.94 313 ARG A N 1
ATOM 2451 C CA . ARG A 1 313 ? -8.304 -4.913 26.126 1.00 83.94 313 ARG A CA 1
ATOM 2452 C C . ARG A 1 313 ? -9.098 -3.651 26.429 1.00 83.94 313 ARG A C 1
ATOM 2454 O O . ARG A 1 313 ? -8.519 -2.579 26.377 1.00 83.94 313 ARG A O 1
ATOM 2461 N N . PHE A 1 314 ? -10.374 -3.795 26.767 1.00 82.31 314 PHE A N 1
ATOM 2462 C CA . PHE A 1 314 ? -11.243 -2.748 27.296 1.00 82.31 314 PHE A CA 1
ATOM 2463 C C . PHE A 1 314 ? -11.568 -3.088 28.746 1.00 82.31 314 PHE A C 1
ATOM 2465 O O . PHE A 1 314 ? -12.213 -4.099 29.025 1.00 82.31 314 PHE A O 1
ATOM 2472 N N . GLU A 1 315 ? -11.127 -2.258 29.677 1.00 81.38 315 GLU A N 1
ATOM 2473 C CA . GLU A 1 315 ? -11.438 -2.412 31.097 1.00 81.38 315 GLU A CA 1
ATOM 2474 C C . GLU A 1 315 ? -12.266 -1.218 31.549 1.00 81.38 315 GLU A C 1
ATOM 2476 O O . GLU A 1 315 ? -11.871 -0.087 31.285 1.00 81.38 315 GLU A O 1
ATOM 2481 N N . ALA A 1 316 ? -13.397 -1.467 32.210 1.00 77.44 316 ALA A N 1
ATOM 2482 C CA . ALA A 1 316 ? -14.148 -0.436 32.908 1.00 77.44 316 ALA A CA 1
ATOM 2483 C C . ALA A 1 316 ? -13.658 -0.360 34.349 1.00 77.44 316 ALA A C 1
ATOM 2485 O O . ALA A 1 316 ? -13.888 -1.289 35.126 1.00 77.44 316 ALA A O 1
ATOM 2486 N N . ARG A 1 317 ? -13.022 0.748 34.734 1.00 77.81 317 ARG A N 1
ATOM 2487 C CA . ARG A 1 317 ? -12.720 0.978 36.151 1.00 77.81 317 ARG A CA 1
ATOM 2488 C C . ARG A 1 317 ? -13.871 1.720 36.831 1.00 77.81 317 ARG A C 1
ATOM 2490 O O . ARG A 1 317 ? -14.310 2.743 36.301 1.00 77.81 317 ARG A O 1
ATOM 2497 N N . PRO A 1 318 ? -14.359 1.239 37.988 1.00 62.34 318 PRO A N 1
ATOM 2498 C CA . PRO A 1 318 ? -15.369 1.946 38.759 1.00 62.34 318 PRO A CA 1
ATOM 2499 C C . PRO A 1 318 ? -14.771 3.245 39.317 1.00 62.34 318 PRO A C 1
ATOM 2501 O O . PRO A 1 318 ? -13.969 3.230 40.247 1.00 62.34 318 PRO A O 1
ATOM 2504 N N . GLY A 1 319 ? -15.146 4.375 38.721 1.00 64.19 319 GLY A N 1
ATOM 2505 C CA . GLY A 1 319 ? -14.937 5.718 39.258 1.00 64.19 319 GLY A CA 1
ATOM 2506 C C . GLY A 1 319 ? -16.280 6.366 39.590 1.00 64.19 319 GLY A C 1
ATOM 2507 O O . GLY A 1 319 ? -17.308 5.958 39.056 1.00 64.19 319 GLY A O 1
ATOM 2508 N N . ALA A 1 320 ? -16.277 7.394 40.444 1.00 49.53 320 ALA A N 1
ATOM 25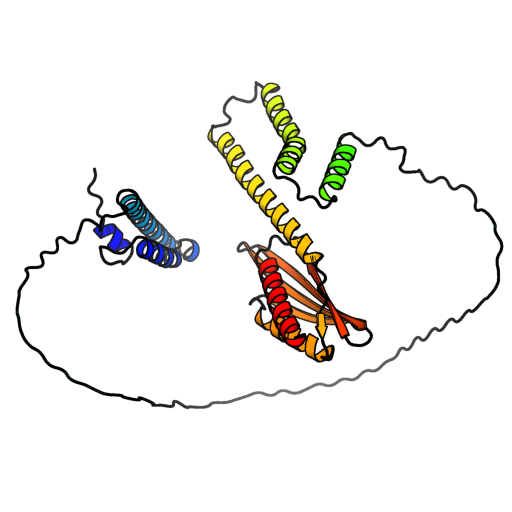09 C CA . ALA A 1 320 ? -17.501 8.003 40.976 1.00 49.53 320 ALA A CA 1
ATOM 2510 C C . ALA A 1 320 ? -18.528 8.414 39.897 1.00 49.53 320 ALA A C 1
ATOM 2512 O O . ALA A 1 320 ? -19.719 8.335 40.164 1.00 49.53 320 ALA A O 1
ATOM 2513 N N . TYR A 1 321 ? -18.091 8.804 38.687 1.00 47.88 321 TYR A N 1
ATOM 2514 C CA . TYR A 1 321 ? -18.979 9.249 37.595 1.00 47.88 321 TYR A CA 1
ATOM 2515 C C . TYR A 1 321 ? -18.371 9.056 36.186 1.00 47.88 321 TYR A C 1
ATOM 2517 O O . TYR A 1 321 ? -18.522 9.925 35.321 1.00 47.88 321 TYR A O 1
ATOM 2525 N N . ALA A 1 322 ? -17.589 7.993 35.958 1.00 53.03 322 ALA A N 1
ATOM 2526 C CA . ALA A 1 322 ? -16.929 7.762 34.668 1.00 53.03 322 ALA A CA 1
ATOM 2527 C C . ALA A 1 322 ? -16.499 6.304 34.484 1.00 53.03 322 ALA A C 1
ATOM 2529 O O . ALA A 1 322 ? -15.767 5.779 35.323 1.00 53.03 322 ALA A O 1
ATOM 2530 N N . VAL A 1 323 ? -16.861 5.690 33.355 1.00 56.94 323 VAL A N 1
ATOM 2531 C CA . VAL A 1 323 ? -16.167 4.484 32.890 1.00 56.94 323 VAL A CA 1
ATOM 2532 C C . VAL A 1 323 ? -14.838 4.930 32.301 1.00 56.94 323 VAL A C 1
ATOM 2534 O O . VAL A 1 323 ? -14.809 5.540 31.236 1.00 56.94 323 VAL A O 1
ATOM 2537 N N . VAL A 1 324 ? -13.752 4.662 33.022 1.00 54.69 324 VAL A N 1
ATOM 2538 C CA . VAL A 1 324 ? -12.394 4.806 32.504 1.00 54.69 324 VAL A CA 1
ATOM 2539 C C . VAL A 1 324 ? -12.087 3.588 31.651 1.00 54.69 324 VAL A C 1
ATOM 2541 O O . VAL A 1 324 ? -12.011 2.493 32.200 1.00 54.69 324 VAL A O 1
ATOM 2544 N N . PHE A 1 325 ? -11.909 3.793 30.345 1.00 61.88 325 PHE A N 1
ATOM 2545 C CA . PHE A 1 325 ? -11.484 2.756 29.404 1.00 61.88 325 PHE A CA 1
ATOM 2546 C C . PHE A 1 325 ? -9.971 2.732 29.313 1.00 61.88 325 PHE A C 1
ATOM 2548 O O . PHE A 1 325 ? -9.423 3.622 28.678 1.00 61.88 325 PHE A O 1
ATOM 2555 N N . ALA A 1 326 ? -9.321 1.727 29.897 1.00 63.50 326 ALA A N 1
ATOM 2556 C CA . ALA A 1 326 ? -7.931 1.431 29.570 1.00 63.50 326 ALA A CA 1
ATOM 2557 C C . ALA A 1 326 ? -7.902 0.604 28.283 1.00 63.50 326 ALA A C 1
ATOM 2559 O O . ALA A 1 326 ? -8.576 -0.425 28.209 1.00 63.50 326 ALA A O 1
ATOM 2560 N N . MET A 1 327 ? -7.142 1.065 27.287 1.00 66.50 327 MET A N 1
ATOM 2561 C CA . MET A 1 327 ? -6.888 0.320 26.057 1.00 66.50 327 MET A CA 1
ATOM 2562 C C . MET A 1 327 ? -5.445 -0.171 26.041 1.00 66.50 327 MET A C 1
ATOM 2564 O O . MET A 1 327 ? -4.525 0.631 25.921 1.00 66.50 327 MET A O 1
ATOM 2568 N N . GLU A 1 328 ? -5.255 -1.483 26.149 1.00 73.56 328 GLU A N 1
ATOM 2569 C CA . GLU A 1 328 ? -3.936 -2.109 26.043 1.00 73.56 328 GLU A CA 1
ATOM 2570 C C . GLU A 1 328 ? -3.817 -2.807 24.691 1.00 73.56 328 GLU A C 1
ATOM 2572 O O . GLU A 1 328 ? -4.621 -3.691 24.387 1.00 73.56 328 GLU A O 1
ATOM 2577 N N . VAL A 1 329 ? -2.820 -2.418 23.892 1.00 70.62 329 VAL A N 1
ATOM 2578 C CA . VAL A 1 329 ? -2.542 -3.022 22.585 1.00 70.62 329 VAL A CA 1
ATOM 2579 C C . VAL A 1 329 ? -1.381 -3.995 22.730 1.00 70.62 329 VAL A C 1
ATOM 2581 O O . VAL A 1 329 ? -0.223 -3.599 22.723 1.00 70.62 329 VAL A O 1
ATOM 2584 N N . LYS A 1 330 ? -1.672 -5.289 22.844 1.00 74.81 330 LYS A N 1
ATOM 2585 C CA . LYS A 1 330 ? -0.651 -6.343 22.911 1.00 74.81 330 LYS A CA 1
ATOM 2586 C C . LYS A 1 330 ? -0.520 -7.055 21.582 1.00 74.81 330 LYS A C 1
ATOM 2588 O O . LYS A 1 330 ? -1.511 -7.377 20.930 1.00 74.81 330 LYS A O 1
ATOM 2593 N N . ALA A 1 331 ? 0.713 -7.371 21.220 1.00 71.06 331 ALA A N 1
ATOM 2594 C CA . ALA A 1 331 ? 0.985 -8.213 20.076 1.00 71.06 331 ALA A CA 1
ATOM 2595 C C . ALA A 1 331 ? 1.917 -9.344 20.455 1.00 71.06 331 ALA A C 1
ATOM 2597 O O . ALA A 1 331 ? 2.984 -9.116 21.015 1.00 71.06 331 ALA A O 1
ATOM 2598 N N . THR A 1 332 ? 1.497 -10.566 20.154 1.00 65.56 332 THR A N 1
ATOM 2599 C CA . THR A 1 332 ? 2.156 -11.782 20.648 1.00 65.56 332 THR A CA 1
ATOM 2600 C C . THR A 1 332 ? 3.109 -12.411 19.630 1.00 65.56 332 THR A C 1
ATOM 2602 O O . THR A 1 332 ? 3.604 -13.509 19.845 1.00 65.56 332 THR A O 1
ATOM 2605 N N . SER A 1 333 ? 3.355 -11.747 18.501 1.00 63.16 333 SER A N 1
ATOM 2606 C CA . SER A 1 333 ? 4.248 -12.207 17.435 1.00 63.16 333 SER A CA 1
ATOM 2607 C C . SER A 1 333 ? 5.185 -11.058 17.062 1.00 63.16 333 SER A C 1
ATOM 2609 O O . SER A 1 333 ? 4.691 -9.930 17.033 1.00 63.16 333 SER A O 1
ATOM 2611 N N . PRO A 1 334 ? 6.480 -11.292 16.754 1.00 60.25 334 PRO A N 1
ATOM 2612 C CA . PRO A 1 334 ? 7.419 -10.226 16.395 1.00 60.25 334 PRO A CA 1
ATOM 2613 C C . PRO A 1 334 ? 6.864 -9.420 15.215 1.00 60.25 334 PRO A C 1
ATOM 2615 O O . PRO A 1 334 ? 6.830 -9.900 14.069 1.00 60.25 334 PRO A O 1
ATOM 2618 N N . ILE A 1 335 ? 6.316 -8.235 15.509 1.00 52.66 335 ILE A N 1
ATOM 2619 C CA . ILE A 1 335 ? 5.584 -7.420 14.541 1.00 52.66 335 ILE A CA 1
ATOM 2620 C C . ILE A 1 335 ? 6.593 -6.704 13.649 1.00 52.66 335 ILE A C 1
ATOM 2622 O O . ILE A 1 335 ? 6.882 -5.525 13.804 1.00 52.66 335 ILE A O 1
ATOM 2626 N N . ASN A 1 336 ? 7.020 -7.401 12.605 1.00 57.31 336 ASN A N 1
ATOM 2627 C CA . ASN A 1 336 ? 7.625 -6.758 11.430 1.00 57.31 336 ASN A CA 1
ATOM 2628 C C . ASN A 1 336 ? 6.569 -6.416 10.377 1.00 57.31 336 ASN A C 1
ATOM 2630 O O . ASN A 1 336 ? 6.878 -6.030 9.252 1.00 57.31 336 ASN A O 1
ATOM 2634 N N . SER A 1 337 ? 5.305 -6.627 10.728 1.00 64.75 337 SER A N 1
ATOM 2635 C CA . SER A 1 337 ? 4.166 -6.424 9.863 1.00 64.75 337 SER A CA 1
ATOM 2636 C C . SER A 1 337 ? 3.739 -4.961 9.932 1.00 64.75 337 SER A C 1
ATOM 2638 O O . SER A 1 337 ? 3.061 -4.525 10.865 1.00 64.75 337 SER A O 1
ATOM 2640 N N . PHE A 1 338 ? 4.124 -4.184 8.919 1.00 74.00 338 PHE A N 1
ATOM 2641 C CA . PHE A 1 338 ? 3.588 -2.836 8.716 1.00 74.00 338 PHE A CA 1
ATOM 2642 C C . PHE A 1 338 ? 2.051 -2.838 8.659 1.00 74.00 338 PHE A C 1
ATOM 2644 O O . PHE A 1 338 ? 1.435 -1.817 8.962 1.00 74.00 338 PHE A O 1
ATOM 2651 N N . SER A 1 339 ? 1.422 -3.963 8.293 1.00 78.50 339 SER A N 1
ATOM 2652 C CA . SER A 1 339 ? -0.034 -4.085 8.264 1.00 78.50 339 SER A CA 1
ATOM 2653 C C . SER A 1 339 ? -0.632 -4.158 9.675 1.00 78.50 339 SER A C 1
ATOM 2655 O O . SER A 1 339 ? -1.527 -3.363 9.953 1.00 78.50 339 SER A O 1
ATOM 2657 N N . CYS A 1 340 ? -0.084 -4.965 10.600 1.00 76.88 340 CYS A N 1
ATOM 2658 C CA . CYS A 1 340 ? -0.468 -4.959 12.027 1.00 76.88 340 CYS A CA 1
ATOM 2659 C C . CYS A 1 340 ? -0.447 -3.542 12.610 1.00 76.88 340 CYS A C 1
ATOM 2661 O O . CYS A 1 340 ? -1.434 -3.096 13.192 1.00 76.88 340 CYS A O 1
ATOM 2663 N N . LYS A 1 341 ? 0.684 -2.839 12.440 1.00 82.44 341 LYS A N 1
ATOM 2664 C CA . LYS A 1 341 ? 0.871 -1.487 12.981 1.00 82.44 341 LYS A CA 1
ATOM 2665 C C . LYS A 1 341 ? -0.162 -0.521 12.403 1.00 82.44 341 LYS A C 1
ATOM 2667 O O . LYS A 1 341 ? -0.837 0.159 13.162 1.00 82.44 341 LYS A O 1
ATOM 2672 N N . ARG A 1 342 ? -0.349 -0.512 11.079 1.00 86.44 342 ARG A N 1
ATOM 2673 C CA . ARG A 1 342 ? -1.322 0.377 10.423 1.00 86.44 342 ARG A CA 1
ATOM 2674 C C . ARG A 1 342 ? -2.764 0.092 10.832 1.00 86.44 342 ARG A C 1
ATOM 2676 O O . ARG A 1 342 ? -3.535 1.036 10.969 1.00 86.44 342 ARG A O 1
ATOM 2683 N N . VAL A 1 343 ? -3.140 -1.177 10.993 1.00 85.88 343 VAL A N 1
ATOM 2684 C CA . VAL A 1 343 ? -4.482 -1.549 11.467 1.00 85.88 343 VAL A CA 1
ATOM 2685 C C . VAL A 1 343 ? -4.666 -1.076 12.905 1.00 85.88 343 VAL A C 1
ATOM 2687 O O . VAL A 1 343 ? -5.643 -0.389 13.186 1.00 85.88 343 VAL A O 1
ATOM 2690 N N . ALA A 1 344 ? -3.697 -1.351 13.783 1.00 84.00 344 ALA A N 1
ATOM 2691 C CA . ALA A 1 344 ? -3.731 -0.892 15.167 1.00 84.00 344 ALA A CA 1
ATOM 2692 C C . ALA A 1 344 ? -3.832 0.639 15.252 1.00 84.00 344 ALA A C 1
ATOM 2694 O O . ALA A 1 344 ? -4.734 1.147 15.903 1.00 84.00 344 ALA A O 1
ATOM 2695 N N . GLU A 1 345 ? -2.981 1.382 14.540 1.00 87.00 345 GLU A N 1
ATOM 2696 C CA . GLU A 1 345 ? -2.986 2.852 14.520 1.00 87.00 345 GLU A CA 1
ATOM 2697 C C . GLU A 1 345 ? -4.307 3.440 14.026 1.00 87.00 345 GLU A C 1
ATOM 2699 O O . GLU A 1 345 ? -4.792 4.413 14.606 1.00 87.00 345 GLU A O 1
ATOM 2704 N N . LYS A 1 346 ? -4.909 2.861 12.980 1.00 90.38 346 LYS A N 1
ATOM 2705 C CA . LYS A 1 346 ? -6.208 3.314 12.467 1.00 90.38 346 LYS A CA 1
ATOM 2706 C C . LYS A 1 346 ? -7.329 3.051 13.462 1.00 90.38 346 LYS A C 1
ATOM 2708 O O . LYS A 1 346 ? -8.099 3.961 13.745 1.00 90.38 346 LYS A O 1
ATOM 2713 N N . VAL A 1 347 ? -7.380 1.844 14.026 1.00 87.50 347 VAL A N 1
ATOM 2714 C CA . VAL A 1 347 ? -8.370 1.470 15.044 1.00 87.50 347 VAL A CA 1
ATOM 2715 C C . VAL A 1 347 ? -8.237 2.371 16.271 1.00 87.50 347 VAL A C 1
ATOM 2717 O O . VAL A 1 347 ? -9.229 2.935 16.714 1.00 87.50 347 VAL A O 1
ATOM 2720 N N . VAL A 1 348 ? -7.014 2.578 16.770 1.00 85.81 348 VAL A N 1
ATOM 2721 C CA . VAL A 1 348 ? -6.699 3.473 17.897 1.00 85.81 348 VAL A CA 1
ATOM 2722 C C . VAL A 1 348 ? -7.127 4.912 17.600 1.00 85.81 348 VAL A C 1
ATOM 2724 O O . VAL A 1 348 ? -7.733 5.555 18.453 1.00 85.81 348 VAL A O 1
ATOM 2727 N N . THR A 1 349 ? -6.802 5.428 16.412 1.00 90.06 349 THR A N 1
ATOM 2728 C CA . THR A 1 349 ? -7.121 6.808 16.011 1.00 90.06 349 THR A CA 1
ATOM 2729 C C . THR A 1 349 ? -8.625 7.031 15.907 1.00 90.06 349 THR A C 1
ATOM 2731 O O . THR A 1 349 ? -9.129 8.003 16.469 1.00 90.06 349 THR A O 1
ATOM 2734 N N . ASP A 1 350 ? -9.342 6.126 15.243 1.00 92.19 350 ASP A N 1
ATOM 2735 C CA . ASP A 1 350 ? -10.789 6.239 15.064 1.00 92.19 350 ASP A CA 1
ATOM 2736 C C . ASP A 1 350 ? -11.529 6.042 16.394 1.00 92.19 350 ASP A C 1
ATOM 2738 O O . ASP A 1 350 ? -12.403 6.839 16.721 1.00 92.19 350 ASP A O 1
ATOM 2742 N N . LEU A 1 351 ? -11.121 5.064 17.218 1.00 87.69 351 LEU A N 1
ATOM 2743 C CA . LEU A 1 351 ? -11.641 4.896 18.582 1.00 87.69 351 LEU A CA 1
ATOM 2744 C C . LEU A 1 351 ? -11.437 6.156 19.413 1.00 87.69 351 LEU A C 1
ATOM 2746 O O . LEU A 1 351 ? -12.360 6.618 20.074 1.00 87.69 351 LEU A O 1
ATOM 2750 N N . LYS A 1 352 ? -10.229 6.725 19.378 1.00 87.81 352 LYS A N 1
ATOM 2751 C CA . LYS A 1 352 ? -9.921 7.950 20.112 1.00 87.81 352 LYS A CA 1
ATOM 2752 C C . LYS A 1 352 ? -10.821 9.096 19.662 1.00 87.81 352 LYS A C 1
ATOM 2754 O O . LYS A 1 352 ? -11.319 9.817 20.519 1.00 87.81 352 LYS A O 1
ATOM 2759 N N . LYS A 1 353 ? -11.020 9.260 18.354 1.00 92.94 353 LYS A N 1
ATOM 2760 C CA . LYS A 1 353 ? -11.863 10.317 17.794 1.00 92.94 353 LYS A CA 1
ATOM 2761 C C . LYS A 1 353 ? -13.313 10.181 18.268 1.00 92.94 353 LYS A C 1
ATOM 2763 O O . LYS A 1 353 ? -13.848 11.119 18.844 1.00 92.94 353 LYS A O 1
ATOM 2768 N N . GLU A 1 354 ? -13.906 9.003 18.109 1.00 91.12 354 GLU A N 1
ATOM 2769 C CA . GLU A 1 354 ? -15.302 8.738 18.484 1.00 91.12 354 GLU A CA 1
ATOM 2770 C C . GLU A 1 354 ? -15.515 8.840 20.004 1.00 91.12 354 GLU A C 1
ATOM 2772 O O . GLU A 1 354 ? -16.488 9.423 20.473 1.00 91.12 354 GLU A O 1
ATOM 2777 N N . LEU A 1 355 ? -14.570 8.343 20.811 1.00 85.19 355 LEU A N 1
ATOM 2778 C CA . LEU A 1 355 ? -14.639 8.473 22.270 1.00 85.19 355 LEU A CA 1
ATOM 2779 C C . LEU A 1 355 ? -14.469 9.922 22.740 1.00 85.19 355 LEU A C 1
ATOM 2781 O O . LEU A 1 355 ? -15.068 10.298 23.744 1.00 85.19 355 LEU A O 1
ATOM 2785 N N . GLN A 1 356 ? -13.673 10.733 22.037 1.00 87.69 356 GLN A N 1
ATOM 2786 C CA . GLN A 1 356 ? -13.560 12.168 22.308 1.00 87.69 356 GLN A CA 1
ATOM 2787 C C . GLN A 1 356 ? -14.849 12.913 21.955 1.00 87.69 356 GLN A C 1
ATOM 2789 O O . GLN A 1 356 ? -15.268 13.759 22.736 1.00 87.69 356 GLN A O 1
ATOM 2794 N N . GLU A 1 357 ? -15.495 12.569 20.839 1.00 90.75 357 GLU A N 1
ATOM 2795 C CA . GLU A 1 357 ? -16.796 13.133 20.447 1.00 90.75 357 GLU A CA 1
ATOM 2796 C C . GLU A 1 357 ? -17.916 12.765 21.434 1.00 90.75 357 GLU A C 1
ATOM 2798 O O . GLU A 1 357 ? -18.841 13.542 21.618 1.00 90.75 357 GLU A O 1
ATOM 2803 N N . ILE A 1 358 ? -17.826 11.612 22.105 1.00 84.25 358 ILE A N 1
ATOM 2804 C CA . ILE A 1 358 ? -18.781 11.196 23.151 1.00 84.25 358 ILE A CA 1
ATOM 2805 C C . ILE A 1 358 ? -18.496 11.863 24.505 1.00 84.25 358 ILE A C 1
ATOM 2807 O O . ILE A 1 358 ? -19.389 11.951 25.348 1.00 84.25 358 ILE A O 1
ATOM 2811 N N . ALA A 1 359 ? -17.241 12.238 24.754 1.00 82.12 359 ALA A N 1
ATOM 2812 C CA . ALA A 1 359 ? -16.817 12.858 26.005 1.00 82.12 359 ALA A CA 1
ATOM 2813 C C . ALA A 1 359 ? -17.027 14.382 26.028 1.00 82.12 359 ALA A C 1
ATOM 2815 O O . ALA A 1 359 ? -17.122 14.946 27.120 1.00 82.12 359 ALA A O 1
ATOM 2816 N N . ALA A 1 360 ? -17.034 15.020 24.852 1.00 84.88 360 ALA A N 1
ATOM 2817 C CA . ALA A 1 360 ? -17.387 16.425 24.651 1.00 84.88 360 ALA A CA 1
ATOM 2818 C C . ALA A 1 360 ? -18.906 16.618 24.733 1.00 84.88 360 ALA A C 1
ATOM 2820 O O . ALA A 1 360 ? -19.315 17.649 25.315 1.00 84.88 360 ALA A O 1
#

pLDDT: mean 70.15, std 21.07, range [29.05, 98.56]

Mean predicted aligned error: 19.73 Å

Nearest PDB structures (foldseek):
  3hx8-assembly2_C  TM=4.134E-01  e=2.553E-01  Mesorhizobium loti
  4gn2-assembly1_A  TM=3.101E-01  e=1.915E-01  Pseudomonas aeruginosa
  3er7-assembly1_A  TM=2.782E-01  e=1.808E-01  Exiguobacterium sibiricum 255-15
  4k02-assembly1_A  TM=3.517E-01  e=5.714E-01  Arabidopsis thaliana
  7ktp-assembly1_D  TM=3.393E-01  e=2.703E+00  Homo sapiens

Foldseek 3Di:
DPPPPLVLLCVLLVHDQQDDLVVLVVSLVVLCVVLPLVVVVVPVVSSVVSVVSNVSSVVSSVVVVVVCVVPVPDGDPDDPPDPPDPDDDDDDDDDDDDDDDDDDDDDDDDDDDDDDDDDDDDDDDDDDDDDDDDDDDDDDDDDDDDDDDDDDDDDPPPDPDDPVRVVVVVLVVVVPPPDDCPPVNVVVVCCVVCVVVVVVVVVVCVVCVVPPPDPPPVNVVCCVVVCVVVVVVVVLLVVVQVVVVVVQPDWDWFFFQDDPVVLVVVLVVLLVVLADPQKDWDWDDDDQKIKIKIWGWDCPDPPDIDIWIWIWIFHQDDDPRGRITTTGTDIDDSPPDPSSVVSSVSSVVVSVVVSVVRRD